Protein AF-A0A9P7GFN6-F1 (afdb_monomer)

Foldseek 3Di:
DPDDPPDDPVVNVVVVVLLVVLLDDDQQFWKAFCDDPRHGWIFGFHDDDPFWTFTCTPPDNDTDTGGSVRIDGDADAQFWKAFSDDPQHRFIFGFHDDDPQWTWTQGVVVNDTDIDGSSRIDGDPPDPDDDDDDDDDPDPDPDPDLPCAVQAQPKDAACDPPDPRHGWIFGFHDDPHSPDTDTDTDPPVDDDDDPPVPDDDD

Solvent-accessible surface area (backbone atoms only — not comparable to full-atom values): 12471 Å² total; per-residue (Å²): 134,85,74,79,78,72,80,77,53,67,66,58,52,51,53,51,50,43,57,56,60,55,64,76,78,55,74,64,41,53,28,28,27,76,48,72,94,60,43,73,42,44,26,32,29,72,42,77,58,99,61,35,27,33,28,35,37,60,101,42,102,48,74,44,82,40,48,52,88,32,51,40,75,60,82,49,70,68,42,46,29,33,24,67,43,75,97,56,47,79,40,57,26,31,27,72,40,76,56,95,57,42,28,36,27,40,24,70,94,72,75,42,74,44,81,44,49,57,78,30,37,40,78,45,77,92,70,83,74,84,87,89,82,92,75,92,75,92,77,87,70,92,59,88,69,58,79,50,57,82,47,50,72,39,77,47,65,40,74,54,88,88,48,99,52,47,73,42,42,27,34,28,72,40,60,81,53,82,86,47,68,45,64,51,64,60,84,72,86,77,85,78,92,72,66,68,92,79,63,84,87,133

Organism: NCBI:txid117069

Mean predicted aligned error: 17.51 Å

Radius of gyration: 24.15 Å; Cα contacts (8 Å, |Δi|>4): 302; chains: 1; bounding box: 74×64×47 Å

Secondary structure (DSSP, 8-state):
--PPPP---HHHHHHHHHHHHTT---TT-EEEE-SSTTTT-EEEEEEE-SSEEEEEESSSS-EEEEEGGGEEE---TT-EEEE-SSTTTT-EEEEEEEETTEEEEEEGGGTEEEEEEGGGEEE-GGG----S----------S---TTGGGTT-EEE---TTSTTTT-EEEEEEESSSS-EEEEE----------GGG----

pLDDT: mean 73.36, std 16.55, range [29.28, 94.62]

Structure (mmCIF, N/CA/C/O backbone):
data_AF-A0A9P7GFN6-F1
#
_entry.id   AF-A0A9P7GFN6-F1
#
loop_
_atom_site.group_PDB
_atom_site.id
_atom_site.type_symbol
_atom_site.label_atom_id
_atom_site.label_alt_id
_atom_site.label_comp_id
_atom_site.label_asym_id
_atom_site.label_entity_id
_atom_site.label_seq_id
_atom_site.pdbx_PDB_ins_code
_atom_site.Cartn_x
_atom_site.Cartn_y
_atom_site.Cartn_z
_atom_site.occupancy
_atom_site.B_iso_or_equiv
_atom_site.auth_seq_id
_atom_site.auth_comp_id
_atom_site.auth_asym_id
_atom_site.auth_atom_id
_atom_site.pdbx_PDB_model_num
ATOM 1 N N . MET A 1 1 ? -28.188 35.508 3.937 1.00 43.94 1 MET A N 1
ATOM 2 C CA . MET A 1 1 ? -28.237 35.211 2.490 1.00 43.94 1 MET A CA 1
ATOM 3 C C . MET A 1 1 ? -27.138 34.211 2.196 1.00 43.94 1 MET A C 1
ATOM 5 O O . MET A 1 1 ? -25.978 34.568 2.329 1.00 43.94 1 MET A O 1
ATOM 9 N N . PHE A 1 2 ? -27.482 32.961 1.894 1.00 43.06 2 PHE A N 1
ATOM 10 C CA . PHE A 1 2 ? -26.509 32.007 1.365 1.00 43.06 2 PHE A CA 1
ATOM 11 C C . PHE A 1 2 ? -26.485 32.209 -0.149 1.00 43.06 2 PHE A C 1
ATOM 13 O O . PHE A 1 2 ? -27.458 31.890 -0.828 1.00 43.06 2 PHE A O 1
ATOM 20 N N . GLU A 1 3 ? -25.430 32.837 -0.664 1.00 50.72 3 GLU A N 1
ATOM 21 C CA . GLU A 1 3 ? -25.215 32.928 -2.107 1.00 50.72 3 GLU A CA 1
ATOM 22 C C . GLU A 1 3 ? -24.986 31.517 -2.656 1.00 50.72 3 GLU A C 1
ATOM 24 O O . GLU A 1 3 ? -24.157 30.769 -2.135 1.00 50.72 3 GLU A O 1
ATOM 29 N N . ASN A 1 4 ? -25.754 31.148 -3.686 1.00 45.59 4 ASN A N 1
ATOM 30 C CA . ASN A 1 4 ? -25.649 29.868 -4.382 1.00 45.59 4 ASN A CA 1
ATOM 31 C C . ASN A 1 4 ? -24.179 29.557 -4.690 1.00 45.59 4 ASN A C 1
ATOM 33 O O . ASN A 1 4 ? -23.522 30.289 -5.434 1.00 45.59 4 ASN A O 1
ATOM 37 N N . SER A 1 5 ? -23.660 28.476 -4.101 1.00 49.53 5 SER A N 1
ATOM 38 C CA . SER A 1 5 ? -22.264 28.083 -4.255 1.00 49.53 5 SER A CA 1
ATOM 39 C C . SER A 1 5 ? -21.950 27.884 -5.736 1.00 49.53 5 SER A C 1
ATOM 41 O O . SER A 1 5 ? -22.546 27.028 -6.395 1.00 49.53 5 SER A O 1
ATOM 43 N N . LYS A 1 6 ? -21.019 28.693 -6.248 1.00 65.19 6 LYS A N 1
ATOM 44 C CA . LYS A 1 6 ? -20.486 28.606 -7.609 1.00 65.19 6 LYS A CA 1
ATOM 45 C C . LYS A 1 6 ? -20.111 27.158 -7.929 1.00 65.19 6 LYS A C 1
ATOM 47 O O . LYS A 1 6 ? -19.508 26.480 -7.100 1.00 65.19 6 LYS A O 1
ATOM 52 N N . VAL A 1 7 ? -20.492 26.726 -9.133 1.00 73.56 7 VAL A N 1
ATOM 53 C CA . VAL A 1 7 ? -20.232 25.413 -9.745 1.00 73.56 7 VAL A CA 1
ATOM 54 C C . VAL A 1 7 ? -18.892 24.852 -9.271 1.00 73.56 7 VAL A C 1
ATOM 56 O O . VAL A 1 7 ? -17.841 25.372 -9.645 1.00 73.56 7 VAL A O 1
ATOM 59 N N . ILE A 1 8 ? -18.928 23.814 -8.428 1.00 70.75 8 ILE A N 1
ATOM 60 C CA . ILE A 1 8 ? -17.713 23.140 -7.963 1.00 70.75 8 ILE A CA 1
ATOM 61 C C . ILE A 1 8 ? -17.010 22.596 -9.213 1.00 70.75 8 ILE A C 1
ATOM 63 O O . ILE A 1 8 ? -17.606 21.783 -9.928 1.00 70.75 8 ILE A O 1
ATOM 67 N N . PRO A 1 9 ? -15.770 23.024 -9.515 1.00 76.88 9 PRO A N 1
ATOM 68 C CA . PRO A 1 9 ? -15.064 22.547 -10.692 1.00 76.88 9 PRO A CA 1
ATOM 69 C C . PRO A 1 9 ? -14.984 21.021 -10.676 1.00 76.88 9 PRO A C 1
ATOM 71 O O . PRO A 1 9 ? -14.664 20.424 -9.645 1.00 76.88 9 PRO A O 1
ATOM 74 N N . ARG A 1 10 ? -15.249 20.381 -11.821 1.00 70.75 10 ARG A N 1
ATOM 75 C CA . ARG A 1 10 ? -15.256 18.912 -11.958 1.00 70.75 10 ARG A CA 1
ATOM 76 C C . ARG A 1 10 ? -13.983 18.270 -11.405 1.00 70.75 10 ARG A C 1
ATOM 78 O O . ARG A 1 10 ? -14.047 17.209 -10.799 1.00 70.75 10 ARG A O 1
ATOM 85 N N . GLU A 1 11 ? -12.844 18.935 -11.563 1.00 70.94 11 GLU A N 1
ATOM 86 C CA . GLU A 1 11 ? -11.565 18.495 -11.008 1.00 70.94 11 GLU A CA 1
ATOM 87 C C . GLU A 1 11 ? -11.589 18.378 -9.476 1.00 70.94 11 GLU A C 1
ATOM 89 O O . GLU A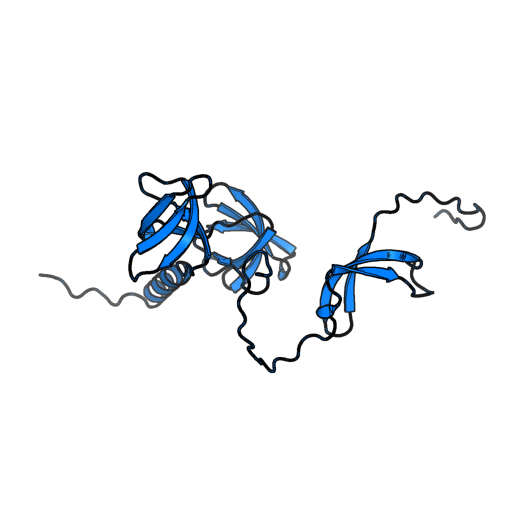 1 11 ? -11.058 17.425 -8.915 1.00 70.94 11 GLU A O 1
ATOM 94 N N . MET A 1 12 ? -12.245 19.309 -8.784 1.00 72.62 12 MET A N 1
ATOM 95 C CA . MET A 1 12 ? -12.350 19.299 -7.326 1.00 72.62 12 MET A CA 1
ATOM 96 C C . MET A 1 12 ? -13.275 18.175 -6.842 1.00 72.62 12 MET A C 1
ATOM 98 O O . MET A 1 12 ? -12.969 17.519 -5.847 1.00 72.62 12 MET A O 1
ATOM 102 N N . ILE A 1 13 ? -14.351 17.898 -7.589 1.00 71.44 13 ILE A N 1
ATOM 103 C CA . ILE A 1 13 ? -15.240 16.750 -7.351 1.00 71.44 13 ILE A CA 1
ATOM 104 C C . ILE A 1 13 ? -14.468 15.440 -7.541 1.00 71.44 13 ILE A C 1
ATOM 106 O O . ILE A 1 13 ? -14.512 14.574 -6.672 1.00 71.44 13 ILE A O 1
ATOM 110 N N . LEU A 1 14 ? -13.716 15.312 -8.638 1.00 68.00 14 LEU A N 1
ATOM 111 C CA . LEU A 1 14 ? -12.912 14.123 -8.930 1.00 68.00 14 LEU A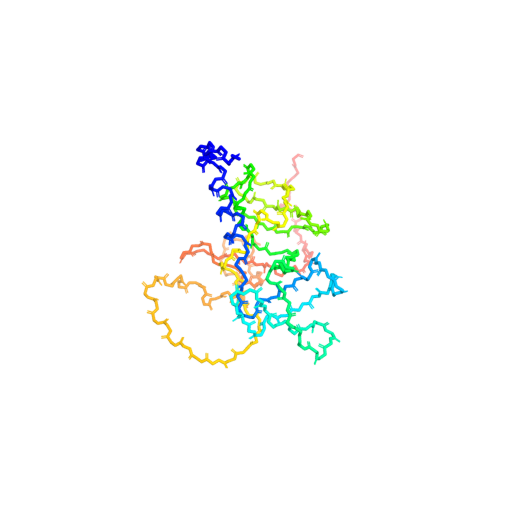 CA 1
ATOM 112 C C . LEU A 1 14 ? -11.829 13.902 -7.872 1.00 68.00 14 LEU A C 1
ATOM 114 O O . LEU A 1 14 ? -11.739 12.804 -7.339 1.00 68.00 14 LEU A O 1
ATOM 118 N N . ARG A 1 15 ? -11.095 14.945 -7.468 1.00 64.56 15 ARG A N 1
ATOM 119 C CA . ARG A 1 15 ? -10.113 14.860 -6.372 1.00 64.56 15 ARG A CA 1
ATOM 120 C C . ARG A 1 15 ? -10.761 14.479 -5.039 1.00 64.56 15 ARG A C 1
ATOM 122 O O . ARG A 1 15 ? -10.160 13.757 -4.246 1.00 64.56 15 ARG A O 1
ATOM 129 N N . GLY A 1 16 ? -11.966 14.978 -4.761 1.00 63.44 16 GLY A N 1
ATOM 130 C CA . GLY A 1 16 ? -12.737 14.607 -3.573 1.00 63.44 16 GLY A CA 1
ATOM 131 C C . GLY A 1 16 ? -13.141 13.132 -3.589 1.00 63.44 16 GLY A C 1
ATOM 132 O O . GLY A 1 16 ? -12.951 12.431 -2.597 1.00 63.44 16 GLY A O 1
ATOM 133 N N . LEU A 1 17 ? -13.620 12.650 -4.738 1.00 61.59 17 LEU A N 1
ATOM 134 C CA . LEU A 1 17 ? -13.975 11.249 -4.961 1.00 61.59 17 LEU A CA 1
ATOM 135 C C . LEU A 1 17 ? -12.753 10.327 -4.910 1.00 61.59 17 LEU A C 1
ATOM 137 O O . LEU A 1 17 ? -12.824 9.286 -4.268 1.00 61.59 17 LEU A O 1
ATOM 141 N N . GLU A 1 18 ? -11.621 10.714 -5.501 1.00 55.75 18 GLU A N 1
ATOM 142 C CA . GLU A 1 18 ? -10.347 9.990 -5.400 1.00 55.75 18 GLU A CA 1
ATOM 143 C C . GLU A 1 18 ? -9.909 9.874 -3.938 1.00 55.75 18 GLU A C 1
ATOM 145 O O . GLU A 1 18 ? -9.619 8.781 -3.457 1.00 55.75 18 GLU A O 1
ATOM 150 N N . ARG A 1 19 ? -9.944 10.978 -3.180 1.00 59.28 19 ARG A N 1
ATOM 151 C CA . ARG A 1 19 ? -9.630 10.976 -1.740 1.00 59.28 19 ARG A CA 1
ATOM 152 C C . ARG A 1 19 ? -10.579 10.105 -0.921 1.00 59.28 19 ARG A C 1
ATOM 154 O O . ARG A 1 19 ? -10.137 9.497 0.052 1.00 59.28 19 ARG A O 1
ATOM 161 N N . ALA A 1 20 ? -11.851 10.030 -1.300 1.00 60.62 20 ALA A N 1
ATOM 162 C CA . ALA A 1 20 ? -12.814 9.130 -0.673 1.00 60.62 20 ALA A CA 1
ATOM 163 C C . ALA A 1 20 ? -12.566 7.660 -1.059 1.00 60.62 20 ALA A C 1
ATOM 165 O O . ALA A 1 20 ? -12.651 6.779 -0.208 1.00 60.62 20 ALA A O 1
ATOM 166 N N . ALA A 1 21 ? -12.197 7.383 -2.312 1.00 49.44 21 ALA A N 1
ATOM 167 C CA . ALA A 1 21 ? -11.904 6.038 -2.803 1.00 49.44 21 ALA A CA 1
ATOM 168 C C . ALA A 1 21 ? -10.617 5.453 -2.194 1.00 49.44 21 ALA A C 1
ATOM 170 O O . ALA A 1 21 ? -10.563 4.257 -1.913 1.00 49.44 21 ALA A O 1
ATOM 171 N N . MET A 1 22 ? -9.617 6.297 -1.911 1.00 54.47 22 MET A N 1
ATOM 172 C CA . MET A 1 22 ? -8.359 5.911 -1.250 1.00 54.47 22 MET A CA 1
ATOM 173 C C . MET A 1 22 ? -8.538 5.471 0.216 1.00 54.47 22 MET A C 1
ATOM 175 O O . MET A 1 22 ? -7.616 4.921 0.811 1.00 54.47 22 MET A O 1
ATOM 179 N N . ARG A 1 23 ? -9.726 5.667 0.806 1.00 60.69 23 ARG A N 1
ATOM 180 C CA . ARG A 1 23 ? -10.071 5.259 2.181 1.00 60.69 23 ARG A CA 1
ATOM 181 C C . ARG A 1 23 ? -10.706 3.871 2.288 1.00 60.69 23 ARG A C 1
ATOM 183 O O . ARG A 1 23 ? -11.207 3.516 3.351 1.00 60.69 23 ARG A O 1
ATOM 190 N N . ARG A 1 24 ? -10.718 3.073 1.217 1.00 67.06 24 ARG A N 1
ATOM 191 C CA . ARG A 1 24 ? -11.304 1.727 1.268 1.00 67.06 24 ARG A CA 1
ATOM 192 C C . ARG A 1 24 ? -10.420 0.778 2.074 1.00 67.06 24 ARG A C 1
ATOM 194 O O . ARG A 1 24 ? -9.455 0.218 1.559 1.00 67.06 24 ARG A O 1
ATOM 201 N N . VAL A 1 25 ? -10.778 0.617 3.340 1.00 78.25 25 VAL A N 1
ATOM 202 C CA . VAL A 1 25 ? -10.311 -0.459 4.210 1.00 78.25 25 VAL A CA 1
ATOM 203 C C . VAL A 1 25 ? -11.330 -1.598 4.199 1.00 78.25 25 VAL A C 1
ATOM 205 O O . VAL A 1 25 ? -12.536 -1.359 4.124 1.00 78.25 25 VAL A O 1
ATOM 208 N N . THR A 1 26 ? -10.847 -2.834 4.237 1.00 83.56 26 THR A N 1
ATOM 209 C CA . THR A 1 26 ? -11.663 -4.053 4.262 1.00 83.56 26 THR A CA 1
ATOM 210 C C . THR A 1 26 ? -11.446 -4.841 5.549 1.00 83.56 26 THR A C 1
ATOM 212 O O . THR A 1 26 ? -10.435 -4.682 6.230 1.00 83.56 26 THR A O 1
ATOM 215 N N . VAL A 1 27 ? -12.415 -5.686 5.919 1.00 86.75 27 VAL A N 1
ATOM 216 C CA . VAL A 1 27 ? -12.261 -6.572 7.082 1.00 86.75 27 VAL A CA 1
ATOM 217 C C . VAL A 1 27 ? -11.051 -7.481 6.863 1.00 86.75 27 VAL A C 1
ATOM 219 O O . VAL A 1 27 ? -10.920 -8.093 5.808 1.00 86.75 27 VAL A O 1
ATOM 222 N N . GLY A 1 28 ? -10.180 -7.566 7.867 1.00 83.81 28 GLY A N 1
ATOM 223 C CA . GLY A 1 28 ? -8.908 -8.284 7.811 1.00 83.81 28 GLY A CA 1
ATOM 224 C C . GLY A 1 28 ? -7.695 -7.395 7.531 1.00 83.81 28 GLY A C 1
ATOM 225 O O . GLY A 1 28 ? -6.587 -7.784 7.905 1.00 83.81 28 GLY A O 1
ATOM 226 N N . ASP A 1 29 ? -7.885 -6.200 6.963 1.00 81.75 29 ASP A N 1
ATOM 227 C CA . ASP A 1 29 ? -6.771 -5.317 6.611 1.00 81.75 29 ASP A CA 1
ATOM 228 C C . ASP A 1 29 ? -5.960 -4.911 7.851 1.00 81.75 29 ASP A C 1
ATOM 230 O O . ASP A 1 29 ? -6.557 -4.491 8.854 1.00 81.75 29 ASP A O 1
ATOM 234 N N . PRO A 1 30 ? -4.615 -4.976 7.791 1.00 83.19 30 PRO A N 1
ATOM 235 C CA . PRO A 1 30 ? -3.779 -4.276 8.747 1.00 83.19 30 PRO A CA 1
ATOM 236 C C . PRO A 1 30 ? -3.859 -2.765 8.514 1.00 83.19 30 PRO A C 1
ATOM 238 O O . PRO A 1 30 ? -3.715 -2.257 7.396 1.00 83.19 30 PRO A O 1
ATOM 241 N N . VAL A 1 31 ? -4.101 -2.042 9.600 1.00 88.81 31 VAL A N 1
ATOM 242 C CA . VAL A 1 31 ? -4.303 -0.600 9.622 1.00 88.81 31 VAL A CA 1
ATOM 243 C C . VAL A 1 31 ? -3.472 0.062 10.712 1.00 88.81 31 VAL A C 1
ATOM 245 O O . VAL A 1 31 ? -3.204 -0.515 11.761 1.00 88.81 31 VAL A O 1
ATOM 248 N N . LYS A 1 32 ? -3.101 1.312 10.458 1.00 88.25 32 LYS A N 1
ATOM 249 C CA . LYS A 1 32 ? -2.493 2.242 11.399 1.00 88.25 32 LYS A CA 1
ATOM 250 C C . LYS A 1 32 ? -3.505 3.306 11.797 1.00 88.25 32 LYS A C 1
ATOM 252 O O . LYS A 1 32 ? -4.169 3.898 10.939 1.00 88.25 32 LYS A O 1
ATOM 257 N N . ILE A 1 33 ? -3.573 3.589 13.091 1.00 90.56 33 ILE A N 1
ATOM 258 C CA . ILE A 1 33 ? -4.393 4.667 13.641 1.00 90.56 33 ILE A CA 1
ATOM 259 C C . ILE A 1 33 ? -3.623 5.984 13.492 1.00 90.56 33 ILE A C 1
ATOM 261 O O . ILE A 1 33 ? -2.493 6.123 13.963 1.00 90.56 33 ILE A O 1
ATOM 265 N N . ILE A 1 34 ? -4.208 6.964 12.805 1.00 85.69 34 ILE A N 1
ATOM 266 C CA . ILE A 1 34 ? -3.536 8.228 12.452 1.00 85.69 34 ILE A CA 1
ATOM 267 C C . ILE A 1 34 ? -3.957 9.421 13.321 1.00 85.69 34 ILE A C 1
ATOM 269 O O . ILE A 1 34 ? -3.305 10.465 13.263 1.00 85.69 34 ILE A O 1
ATOM 273 N N . SER A 1 35 ? -4.998 9.278 14.141 1.00 84.75 35 SER A N 1
ATOM 274 C CA . SER A 1 35 ? -5.530 10.333 15.015 1.00 84.75 35 SER A CA 1
ATOM 275 C C . SER A 1 35 ? -6.237 9.753 16.243 1.00 84.75 35 SER A C 1
ATOM 277 O O . SER A 1 35 ? -6.637 8.593 16.227 1.00 84.75 35 SER A O 1
ATOM 279 N N . GLY A 1 36 ? -6.424 10.574 17.281 1.00 88.69 36 GLY A N 1
ATOM 280 C CA . GLY A 1 36 ? -7.025 10.162 18.556 1.00 88.69 36 GLY A CA 1
ATOM 281 C C . GLY A 1 36 ? -5.998 9.646 19.568 1.00 88.69 36 GLY A C 1
ATOM 282 O O . GLY A 1 36 ? -4.793 9.777 19.358 1.00 88.69 36 GLY A O 1
ATOM 283 N N . GLU A 1 37 ? -6.487 9.073 20.666 1.00 89.06 37 GLU A N 1
ATOM 284 C CA . GLU A 1 37 ? -5.666 8.603 21.796 1.00 89.06 37 GLU A CA 1
ATOM 285 C C . GLU A 1 37 ? -4.753 7.433 21.414 1.00 89.06 37 GLU A C 1
ATOM 287 O O . GLU A 1 37 ? -3.598 7.384 21.820 1.00 89.06 37 GLU A O 1
ATOM 292 N N . LEU A 1 38 ? -5.233 6.545 20.542 1.00 88.81 38 LEU A N 1
ATOM 293 C CA . LEU A 1 38 ? -4.477 5.393 20.044 1.00 88.81 38 LEU A CA 1
ATOM 294 C C . LEU A 1 38 ? -3.643 5.720 18.793 1.00 88.81 38 LEU A C 1
ATOM 296 O O . LEU A 1 38 ? -3.267 4.826 18.034 1.00 88.81 38 LEU A O 1
ATOM 300 N N . ARG A 1 39 ? -3.367 7.003 18.519 1.00 89.44 39 ARG A N 1
ATOM 301 C CA . ARG A 1 39 ? -2.577 7.412 17.349 1.00 89.44 39 ARG A CA 1
ATOM 302 C C . ARG A 1 39 ? -1.205 6.738 17.363 1.00 89.44 39 ARG A C 1
ATOM 304 O O . ARG A 1 39 ? -0.441 6.860 18.311 1.00 89.44 39 ARG A O 1
ATOM 311 N N . GLY A 1 40 ? -0.861 6.118 16.240 1.00 82.88 40 GLY A N 1
ATOM 312 C CA . GLY A 1 40 ? 0.388 5.390 16.047 1.00 82.88 40 GLY A CA 1
ATOM 313 C C . GLY A 1 40 ? 0.256 3.888 16.271 1.00 82.88 40 GLY A C 1
ATOM 314 O O . GLY A 1 40 ? 1.086 3.158 15.733 1.00 82.88 40 GLY A O 1
ATOM 315 N N . ALA A 1 41 ? -0.791 3.430 16.964 1.00 86.88 41 ALA A N 1
ATOM 316 C CA . ALA A 1 41 ? -1.051 2.009 17.133 1.00 86.88 41 ALA A CA 1
ATOM 317 C C . ALA A 1 41 ? -1.394 1.344 15.792 1.00 86.88 41 ALA A C 1
ATOM 319 O O . ALA A 1 41 ? -1.991 1.951 14.892 1.00 86.88 41 ALA A O 1
ATOM 320 N N . LEU A 1 42 ? -0.998 0.080 15.677 1.00 86.81 42 LEU A N 1
ATOM 321 C CA . LEU A 1 42 ? -1.329 -0.797 14.562 1.00 86.81 42 LEU A CA 1
ATOM 322 C C . LEU A 1 42 ? -2.440 -1.754 14.988 1.00 86.81 42 LEU A C 1
ATOM 324 O O . LEU A 1 42 ? -2.621 -2.021 16.173 1.00 86.81 42 LEU A O 1
ATOM 328 N N . GLY A 1 43 ? -3.185 -2.286 14.030 1.00 89.56 43 GLY A N 1
ATOM 329 C CA . GLY A 1 43 ? -4.198 -3.291 14.312 1.00 89.56 43 GLY A CA 1
ATOM 330 C C . GLY A 1 43 ? -4.802 -3.897 13.058 1.00 89.56 43 GLY A C 1
ATOM 331 O O . GLY A 1 43 ? -4.480 -3.504 11.941 1.00 89.56 43 GLY A O 1
ATOM 332 N N . ASN A 1 44 ? -5.708 -4.852 13.243 1.00 90.00 44 ASN A N 1
ATOM 333 C CA . ASN A 1 44 ? -6.433 -5.508 12.159 1.00 90.00 44 ASN A CA 1
ATOM 334 C C . ASN A 1 44 ? -7.931 -5.270 12.297 1.00 90.00 44 ASN A C 1
ATOM 336 O O . ASN A 1 44 ? -8.509 -5.451 13.372 1.00 90.00 44 ASN A O 1
ATOM 340 N N . ILE A 1 45 ? -8.582 -4.943 11.185 1.00 90.50 45 ILE A N 1
ATOM 341 C CA . ILE A 1 45 ? -10.031 -4.741 11.160 1.00 90.50 45 ILE A CA 1
ATOM 342 C C . ILE A 1 45 ? -10.749 -6.078 11.373 1.00 90.50 45 ILE A C 1
ATOM 344 O O . ILE A 1 45 ? -10.551 -7.028 10.617 1.00 90.50 45 ILE A O 1
ATOM 348 N N . LYS A 1 46 ? -11.617 -6.148 12.384 1.00 92.69 46 LYS A N 1
ATOM 349 C CA . LYS A 1 46 ? -12.471 -7.307 12.688 1.00 92.69 46 LYS A CA 1
ATOM 350 C C . LYS A 1 46 ? -13.872 -7.172 12.117 1.00 92.69 46 LYS A C 1
ATOM 352 O O . LYS A 1 46 ? -14.427 -8.156 11.638 1.00 92.69 46 LYS A O 1
ATOM 357 N N . SER A 1 47 ? -14.426 -5.969 12.136 1.00 90.06 47 SER A N 1
ATOM 358 C CA . SER A 1 47 ? -15.699 -5.663 11.492 1.00 90.06 47 SER A CA 1
ATOM 359 C C . SER A 1 47 ? -15.761 -4.192 11.099 1.00 90.06 47 SER A C 1
ATOM 361 O O . SER A 1 47 ? -15.013 -3.363 11.621 1.00 90.06 47 SER A O 1
ATOM 363 N N . LEU A 1 48 ? -16.634 -3.888 10.141 1.00 90.62 48 LEU A N 1
ATOM 364 C CA . LEU A 1 48 ? -16.827 -2.559 9.574 1.00 90.62 48 LEU A CA 1
ATOM 365 C C . LEU A 1 48 ? -18.298 -2.170 9.658 1.00 90.62 48 LEU A C 1
ATOM 367 O O . LEU A 1 48 ? -19.170 -2.973 9.328 1.00 90.62 48 LEU A O 1
ATOM 371 N N . SER A 1 49 ? -18.527 -0.925 10.051 1.00 87.75 49 SER A N 1
ATOM 372 C CA . SER A 1 49 ? -19.800 -0.214 9.968 1.00 87.75 49 SER A CA 1
ATOM 373 C C . SER A 1 49 ? -19.638 0.985 9.023 1.00 87.75 49 SER A C 1
ATOM 375 O O . SER A 1 49 ? -18.540 1.265 8.545 1.00 87.75 49 SER A O 1
ATOM 377 N N . ASP A 1 50 ? -20.709 1.743 8.780 1.00 80.88 50 ASP A N 1
ATOM 378 C CA . ASP A 1 50 ? -20.678 2.871 7.832 1.00 80.88 50 ASP A CA 1
ATOM 379 C C . ASP A 1 50 ? -19.686 3.990 8.202 1.00 80.88 50 ASP A C 1
ATOM 381 O O . ASP A 1 50 ? -19.209 4.710 7.325 1.00 80.88 50 ASP A O 1
ATOM 385 N N . ARG A 1 51 ? -19.391 4.179 9.497 1.00 83.00 51 ARG A N 1
ATOM 386 C CA . ARG A 1 51 ? -18.540 5.281 9.996 1.00 83.00 51 ARG A CA 1
ATOM 387 C C . ARG A 1 51 ? -17.384 4.843 10.888 1.00 83.00 51 ARG A C 1
ATOM 389 O O . ARG A 1 51 ? -16.445 5.613 11.082 1.00 83.00 51 ARG A O 1
ATOM 396 N N . GLU A 1 52 ? -17.427 3.621 11.396 1.00 90.62 52 GLU A N 1
ATOM 397 C CA . GLU A 1 52 ? -16.473 3.099 12.372 1.00 90.62 52 GLU A CA 1
ATOM 398 C C . GLU A 1 52 ? -16.035 1.686 11.986 1.00 90.62 52 GLU A C 1
ATOM 400 O O . GLU A 1 52 ? -16.764 0.953 11.314 1.00 90.62 52 GLU A O 1
ATOM 405 N N . ALA A 1 53 ? -14.844 1.299 12.426 1.00 92.62 53 ALA A N 1
ATOM 406 C CA . ALA A 1 53 ? -14.331 -0.055 12.319 1.00 92.62 53 ALA A CA 1
ATOM 407 C C . ALA A 1 53 ? -13.962 -0.576 13.704 1.00 92.62 53 ALA A C 1
ATOM 409 O O . ALA A 1 53 ? -13.317 0.122 14.483 1.00 92.62 53 ALA A O 1
ATOM 410 N N . ASN A 1 54 ? -14.290 -1.835 13.975 1.00 94.56 54 ASN A N 1
ATOM 411 C CA . ASN A 1 54 ? -13.756 -2.529 15.138 1.00 94.56 54 ASN A CA 1
ATOM 412 C C . ASN A 1 54 ? -12.360 -3.036 14.791 1.00 94.56 54 ASN A C 1
ATOM 414 O O . ASN A 1 54 ? -12.208 -3.923 13.945 1.00 94.56 54 ASN A O 1
ATOM 418 N N . VAL A 1 55 ? -11.343 -2.468 15.429 1.00 94.31 55 VAL A N 1
ATOM 419 C CA . VAL A 1 55 ? -9.935 -2.775 15.182 1.00 94.31 55 VAL A CA 1
ATOM 420 C C . VAL A 1 55 ? -9.385 -3.537 16.377 1.00 94.31 55 VAL A C 1
ATOM 422 O O . VAL A 1 55 ? -9.427 -3.043 17.501 1.00 94.31 55 VAL A O 1
ATOM 425 N N . LYS A 1 56 ? -8.866 -4.744 16.137 1.00 93.94 56 LYS A N 1
ATOM 426 C CA . LYS A 1 56 ? -8.060 -5.462 17.128 1.00 93.94 56 LYS A CA 1
ATOM 427 C C . LYS A 1 56 ? -6.663 -4.859 17.117 1.00 93.94 56 LYS A C 1
ATOM 429 O O . LYS A 1 56 ? -5.992 -4.954 16.088 1.00 93.94 56 LYS A O 1
ATOM 434 N N . ILE A 1 57 ? -6.264 -4.234 18.216 1.00 93.75 57 ILE A N 1
ATOM 435 C CA . ILE A 1 57 ? -4.957 -3.589 18.342 1.00 93.75 57 ILE A CA 1
ATOM 436 C C . ILE A 1 57 ? -3.861 -4.662 18.335 1.00 93.75 57 ILE A C 1
ATOM 438 O O . ILE A 1 57 ? -4.058 -5.781 18.803 1.00 93.75 57 ILE A O 1
ATOM 442 N N . GLN A 1 58 ? -2.732 -4.369 17.700 1.00 84.88 58 GLN A N 1
ATOM 443 C CA . GLN A 1 58 ? -1.573 -5.250 17.702 1.00 84.88 58 GLN A CA 1
ATOM 444 C C . GLN A 1 58 ? -0.889 -5.161 19.073 1.00 84.88 58 GLN A C 1
ATOM 446 O O . GLN A 1 58 ? -0.821 -4.084 19.651 1.00 84.88 58 GLN A O 1
ATOM 451 N N . ASP A 1 59 ? -0.419 -6.293 19.598 1.00 81.00 59 ASP A N 1
ATOM 452 C CA . ASP A 1 59 ? 0.227 -6.420 20.919 1.00 81.00 59 ASP A CA 1
ATOM 453 C C . ASP A 1 59 ? -0.687 -6.201 22.145 1.00 81.00 59 ASP A C 1
ATOM 455 O O . ASP A 1 59 ? -0.272 -6.455 23.275 1.00 81.00 59 ASP A O 1
ATOM 459 N N . GLU A 1 60 ? -1.962 -5.870 21.930 1.00 79.88 60 GLU A N 1
ATOM 460 C CA . GLU A 1 60 ? -3.009 -5.851 22.955 1.00 79.88 60 GLU A CA 1
ATOM 461 C C . GLU A 1 60 ? -4.165 -6.771 22.539 1.00 79.88 60 GLU A C 1
ATOM 463 O O . GLU A 1 60 ? -4.628 -6.735 21.401 1.00 79.88 60 GLU A O 1
ATOM 468 N N . ASP A 1 61 ? -4.707 -7.595 23.442 1.00 82.06 61 ASP A N 1
ATOM 469 C CA . ASP A 1 61 ? -5.882 -8.430 23.121 1.00 82.06 61 ASP A CA 1
ATOM 470 C C . ASP A 1 61 ? -7.201 -7.642 23.235 1.00 82.06 61 ASP A C 1
ATOM 472 O O . ASP A 1 61 ? -8.220 -8.134 23.718 1.00 82.06 61 ASP A O 1
ATOM 476 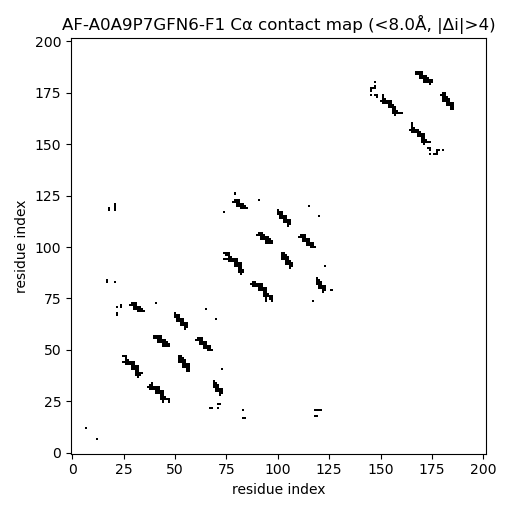N N . VAL A 1 62 ? -7.170 -6.379 22.805 1.00 91.19 62 VAL A N 1
ATOM 477 C CA . VAL A 1 62 ? -8.268 -5.419 22.914 1.00 91.19 62 VAL A CA 1
ATOM 478 C C . VAL A 1 62 ? -8.785 -5.082 21.518 1.00 91.19 62 VAL A C 1
ATOM 480 O O . VAL A 1 62 ? -8.027 -4.880 20.568 1.00 91.19 62 VAL A O 1
ATOM 483 N N . THR A 1 63 ? -10.110 -5.038 21.383 1.00 93.69 63 THR A N 1
ATOM 484 C CA . THR A 1 63 ? -10.785 -4.558 20.173 1.00 93.69 63 THR A CA 1
ATOM 485 C C . THR A 1 63 ? -11.475 -3.242 20.486 1.00 93.69 63 THR A C 1
ATOM 487 O O . THR A 1 63 ? -12.254 -3.170 21.433 1.00 93.69 63 THR A O 1
ATOM 490 N N . VAL A 1 64 ? -11.193 -2.213 19.691 1.00 94.50 64 VAL A N 1
ATOM 491 C CA . VAL A 1 64 ? -11.694 -0.851 19.907 1.00 94.50 64 VAL A CA 1
ATOM 492 C C . VAL A 1 64 ? -12.447 -0.382 18.665 1.00 94.50 64 VAL A C 1
ATOM 494 O O . VAL A 1 64 ? -12.029 -0.676 17.543 1.00 94.50 64 VAL A O 1
ATOM 497 N N . SER A 1 65 ? -13.551 0.346 18.855 1.00 94.62 65 SER A N 1
ATOM 498 C CA . SER A 1 65 ? -14.246 1.018 17.752 1.00 94.62 65 SER A CA 1
ATOM 499 C C . SER A 1 65 ? -13.510 2.306 17.395 1.00 94.62 65 SER A C 1
ATOM 501 O O . SER A 1 65 ? -13.379 3.203 18.227 1.00 94.62 65 SER A O 1
ATOM 503 N N . ILE A 1 66 ? -13.000 2.386 16.169 1.00 93.50 66 ILE A N 1
ATOM 504 C CA . ILE A 1 66 ? -12.223 3.519 15.667 1.00 93.50 66 ILE A CA 1
ATOM 505 C C . ILE A 1 66 ? -12.947 4.123 14.459 1.00 93.50 66 ILE A C 1
ATOM 507 O O . ILE A 1 66 ? -13.306 3.382 13.538 1.00 93.50 66 ILE A O 1
ATOM 511 N N . PRO A 1 67 ? -13.133 5.454 14.394 1.00 91.06 67 PRO A N 1
ATOM 512 C CA . PRO A 1 67 ? -13.681 6.109 13.213 1.00 91.06 67 PRO A CA 1
ATOM 513 C C . PRO A 1 67 ? -12.868 5.779 11.961 1.00 91.06 67 PRO A C 1
ATOM 515 O O . PRO A 1 67 ? -11.638 5.848 11.974 1.00 91.06 67 PRO A O 1
ATOM 518 N N . LEU A 1 68 ? -13.540 5.490 10.844 1.00 87.19 68 LEU A N 1
ATOM 519 C CA . LEU A 1 68 ? -12.870 5.164 9.576 1.00 87.19 68 LEU A CA 1
ATOM 520 C C . LEU A 1 68 ? -11.919 6.274 9.114 1.00 87.19 68 LEU A C 1
ATOM 522 O O . LEU A 1 68 ? -10.907 6.015 8.469 1.00 87.19 68 LEU A O 1
ATOM 526 N N . GLU A 1 69 ? -12.227 7.522 9.461 1.00 84.25 69 GLU A N 1
ATOM 527 C CA . GLU A 1 69 ? -11.385 8.676 9.152 1.00 84.25 69 GLU A CA 1
ATOM 528 C C . GLU A 1 69 ? -10.057 8.708 9.917 1.00 84.25 69 GLU A C 1
ATOM 530 O O . GLU A 1 69 ? -9.102 9.316 9.427 1.00 84.25 69 GLU A O 1
ATOM 535 N N . ALA A 1 70 ? -9.992 8.028 11.063 1.00 87.19 70 ALA A N 1
ATOM 536 C CA . ALA A 1 70 ? -8.806 7.885 11.896 1.00 87.19 70 ALA A CA 1
ATOM 537 C C . ALA A 1 70 ? -7.949 6.669 11.508 1.00 87.19 70 ALA A C 1
ATOM 539 O O . ALA A 1 70 ? -6.914 6.432 12.132 1.00 87.19 70 ALA A O 1
ATOM 540 N N . LEU A 1 71 ? -8.341 5.915 10.474 1.00 86.88 71 LEU A N 1
ATOM 541 C CA . LEU A 1 71 ? -7.638 4.725 10.004 1.00 86.88 71 LEU A CA 1
ATOM 542 C C . LEU A 1 71 ? -6.945 4.953 8.661 1.00 86.88 71 LEU A C 1
ATOM 544 O O . LEU A 1 71 ? -7.415 5.677 7.780 1.00 86.88 71 LEU A O 1
ATOM 548 N N . ARG A 1 72 ? -5.824 4.259 8.482 1.00 82.19 72 ARG A N 1
ATOM 549 C CA . ARG A 1 72 ? -5.197 4.014 7.180 1.00 82.19 72 ARG A CA 1
ATOM 550 C C . ARG A 1 72 ? -4.664 2.608 7.097 1.00 82.19 72 ARG A C 1
ATOM 552 O O . ARG A 1 72 ? -4.304 2.053 8.120 1.00 82.19 72 ARG A O 1
ATOM 559 N N . LYS A 1 73 ? -4.519 2.076 5.885 1.00 81.00 73 LYS A N 1
ATOM 560 C CA . LYS A 1 73 ? -3.756 0.841 5.679 1.00 81.00 73 LYS A CA 1
ATOM 561 C C . LYS A 1 73 ? -2.305 1.020 6.137 1.00 81.00 73 LYS A C 1
ATOM 563 O O . LYS A 1 73 ? -1.707 2.074 5.906 1.00 81.00 73 LYS A O 1
ATOM 568 N N . ASP A 1 74 ? -1.773 0.000 6.800 1.00 82.56 74 ASP A N 1
ATOM 569 C CA . ASP A 1 74 ? -0.379 -0.053 7.243 1.00 82.56 74 ASP A CA 1
ATOM 570 C C . ASP A 1 74 ? 0.522 -0.448 6.066 1.00 82.56 74 ASP A C 1
ATOM 572 O O . ASP A 1 74 ? 0.588 -1.618 5.703 1.00 82.56 74 ASP A O 1
ATOM 576 N N . MET A 1 75 ? 1.164 0.529 5.419 1.00 81.31 75 MET A N 1
ATOM 577 C CA . MET A 1 75 ? 2.030 0.267 4.264 1.00 81.31 75 MET A CA 1
ATOM 578 C C . MET A 1 75 ? 3.444 -0.071 4.711 1.00 81.31 75 MET A C 1
ATOM 580 O O . MET A 1 75 ? 4.065 0.699 5.448 1.00 81.31 75 MET A O 1
ATOM 584 N N . ARG A 1 76 ? 3.968 -1.190 4.216 1.00 80.75 76 ARG A N 1
ATOM 585 C CA . ARG A 1 76 ? 5.284 -1.715 4.578 1.00 80.75 76 ARG A CA 1
ATOM 586 C C . ARG A 1 76 ? 6.228 -1.703 3.391 1.00 80.75 76 ARG A C 1
ATOM 588 O O . ARG A 1 76 ? 5.826 -1.692 2.231 1.00 80.75 76 ARG A O 1
ATOM 595 N N . ILE A 1 77 ? 7.521 -1.713 3.701 1.00 82.00 77 ILE A N 1
ATOM 596 C CA . ILE A 1 77 ? 8.562 -1.910 2.694 1.00 82.00 77 ILE A CA 1
ATOM 597 C C . ILE A 1 77 ? 8.310 -3.252 1.997 1.00 82.00 77 ILE A C 1
ATOM 599 O O . ILE A 1 77 ? 8.106 -4.268 2.657 1.00 82.00 77 ILE A O 1
ATOM 603 N N . GLY A 1 78 ? 8.337 -3.242 0.668 1.00 78.00 78 GLY A N 1
ATOM 604 C CA . GLY A 1 78 ? 8.044 -4.390 -0.184 1.00 78.00 78 GLY A CA 1
ATOM 605 C C . GLY A 1 78 ? 6.618 -4.423 -0.734 1.00 78.00 78 GLY A C 1
ATOM 606 O O . GLY A 1 78 ? 6.396 -5.116 -1.727 1.00 78.00 78 GLY A O 1
ATOM 607 N N . ASP A 1 79 ? 5.682 -3.652 -0.169 1.00 81.00 79 ASP A N 1
ATOM 608 C CA . ASP A 1 79 ? 4.302 -3.614 -0.660 1.00 81.00 79 ASP A CA 1
ATOM 609 C C . ASP A 1 79 ? 4.246 -3.070 -2.090 1.00 81.00 79 ASP A C 1
ATOM 611 O O . ASP A 1 79 ? 4.856 -2.045 -2.410 1.00 81.00 79 ASP A O 1
ATOM 615 N N . GLU A 1 80 ? 3.475 -3.734 -2.950 1.00 85.44 80 GLU A N 1
ATOM 616 C CA . GLU A 1 80 ? 3.135 -3.206 -4.267 1.00 85.44 80 GLU A CA 1
ATOM 617 C C . GLU A 1 80 ? 1.934 -2.263 -4.152 1.00 85.44 80 GLU A C 1
ATOM 619 O O . GLU A 1 80 ? 0.891 -2.592 -3.577 1.00 85.44 80 GLU A O 1
ATOM 624 N N . VAL A 1 81 ? 2.079 -1.068 -4.712 1.00 87.31 81 VAL A N 1
ATOM 625 C CA . VAL A 1 81 ? 1.134 0.028 -4.537 1.00 87.31 81 VAL A CA 1
ATOM 626 C C . VAL A 1 81 ? 0.780 0.650 -5.872 1.00 87.31 81 VAL A C 1
ATOM 628 O O . VAL A 1 81 ? 1.637 0.829 -6.737 1.00 87.31 81 VAL A O 1
ATOM 631 N N . LEU A 1 82 ? -0.490 1.003 -6.032 1.00 86.56 82 LEU A N 1
ATOM 632 C CA . LEU A 1 82 ? -0.975 1.815 -7.139 1.00 86.56 82 LEU A CA 1
ATOM 633 C C . LEU A 1 82 ? -1.080 3.263 -6.671 1.00 86.56 82 LEU A C 1
ATOM 635 O O . LEU A 1 82 ? -1.755 3.549 -5.683 1.00 86.56 82 LEU A O 1
ATOM 639 N N . VAL A 1 83 ? -0.451 4.179 -7.402 1.00 85.94 83 VAL A N 1
ATOM 640 C CA . VAL A 1 83 ? -0.595 5.615 -7.169 1.00 85.94 83 VAL A CA 1
ATOM 641 C C . VAL A 1 83 ? -1.930 6.082 -7.737 1.00 85.94 83 VAL A C 1
ATOM 643 O O . VAL A 1 83 ? -2.197 5.972 -8.930 1.00 85.94 83 VAL A O 1
ATOM 646 N N . THR A 1 84 ? -2.770 6.634 -6.879 1.00 81.50 84 THR A N 1
ATOM 647 C CA . THR A 1 84 ? -4.130 7.098 -7.179 1.00 81.50 84 THR A CA 1
ATOM 648 C C . THR A 1 84 ? -4.270 8.616 -7.077 1.00 81.50 84 THR A C 1
ATOM 650 O O . THR A 1 84 ? -5.365 9.137 -7.246 1.00 81.50 84 THR A O 1
ATOM 653 N N . GLY A 1 85 ? -3.178 9.347 -6.827 1.00 75.44 85 GLY A N 1
ATOM 654 C CA . GLY A 1 85 ? -3.177 10.809 -6.822 1.00 75.44 85 GLY A CA 1
ATOM 655 C C . GLY A 1 85 ? -1.796 11.422 -7.061 1.00 75.44 85 GLY A C 1
ATOM 656 O O . GLY A 1 85 ? -0.768 10.787 -6.847 1.00 75.44 85 GLY A O 1
ATOM 657 N N . GLY A 1 86 ? -1.768 12.691 -7.472 1.00 80.75 86 GLY A N 1
ATOM 658 C CA . GLY A 1 86 ? -0.527 13.419 -7.762 1.00 80.75 86 GLY A CA 1
ATOM 659 C C . GLY A 1 86 ? 0.017 13.169 -9.174 1.00 80.75 86 GLY A C 1
ATOM 660 O O . GLY A 1 86 ? -0.690 12.678 -10.048 1.00 80.75 86 GLY A O 1
ATOM 661 N N . ALA A 1 87 ? 1.282 13.532 -9.408 1.00 80.12 87 ALA A N 1
ATOM 662 C CA . ALA A 1 87 ? 1.897 13.517 -10.744 1.00 80.12 87 ALA A CA 1
ATOM 663 C C . ALA A 1 87 ? 2.159 12.108 -11.309 1.00 80.12 87 ALA A C 1
ATOM 665 O O . ALA A 1 87 ? 2.375 11.955 -12.506 1.00 80.12 87 ALA A O 1
ATOM 666 N N . LEU A 1 88 ? 2.156 11.087 -10.450 1.00 80.56 88 LEU A N 1
ATOM 667 C CA . LEU A 1 88 ? 2.459 9.697 -10.805 1.00 80.56 88 LEU A CA 1
ATOM 668 C C . LEU A 1 88 ? 1.203 8.818 -10.840 1.00 80.56 88 LEU A C 1
ATOM 670 O O . LEU A 1 88 ? 1.312 7.596 -10.784 1.00 80.56 88 LEU A O 1
ATOM 674 N N . ILE A 1 89 ? 0.015 9.428 -10.894 1.00 83.56 89 ILE A N 1
ATOM 675 C CA . ILE A 1 89 ? -1.267 8.720 -10.896 1.00 83.56 89 ILE A CA 1
ATOM 676 C C . ILE A 1 89 ? -1.330 7.644 -11.994 1.00 83.56 89 ILE A C 1
ATOM 678 O O . ILE A 1 89 ? -0.887 7.845 -13.123 1.00 83.56 89 ILE A O 1
ATOM 682 N N . GLY A 1 90 ? -1.877 6.481 -11.644 1.00 79.69 90 GLY A N 1
ATOM 683 C CA . GLY A 1 90 ? -2.001 5.316 -12.518 1.00 79.69 90 GLY A CA 1
ATOM 684 C C . GLY A 1 90 ? -0.743 4.448 -12.610 1.00 79.69 90 GLY A C 1
ATOM 685 O O . GLY A 1 90 ? -0.778 3.406 -13.266 1.00 79.69 90 GLY A O 1
ATOM 686 N N . LEU A 1 91 ? 0.365 4.837 -11.972 1.00 83.25 91 LEU A N 1
ATOM 687 C CA . LEU A 1 91 ? 1.584 4.032 -11.939 1.00 83.25 91 LEU A CA 1
ATOM 688 C C . LEU A 1 91 ? 1.598 3.088 -10.738 1.00 83.25 91 LEU A C 1
ATOM 690 O O . LEU A 1 91 ? 1.221 3.461 -9.628 1.00 83.25 91 LEU A O 1
ATOM 694 N N . THR A 1 92 ? 2.093 1.875 -10.969 1.00 86.56 92 THR A N 1
ATOM 695 C CA . THR A 1 92 ? 2.351 0.884 -9.921 1.00 86.56 92 THR A CA 1
ATOM 696 C C . THR A 1 92 ? 3.830 0.894 -9.548 1.00 86.56 92 THR A C 1
ATOM 698 O O . THR A 1 92 ? 4.697 1.020 -10.422 1.00 86.56 92 THR A O 1
ATOM 701 N N . GLY A 1 93 ? 4.127 0.737 -8.263 1.00 86.75 93 GLY A N 1
ATOM 702 C CA . GLY A 1 93 ? 5.490 0.613 -7.763 1.00 86.75 93 GLY A CA 1
ATOM 703 C C . GLY A 1 93 ? 5.574 -0.182 -6.467 1.00 86.75 93 GLY A C 1
ATOM 704 O O . GLY A 1 93 ? 4.556 -0.533 -5.885 1.00 86.75 93 GLY A O 1
ATOM 705 N N . TRP A 1 94 ? 6.796 -0.451 -6.016 1.00 88.62 94 TRP A N 1
ATOM 706 C CA . TRP A 1 94 ? 7.066 -1.135 -4.748 1.00 88.62 94 TRP A CA 1
ATOM 707 C C . TRP A 1 94 ? 7.570 -0.141 -3.716 1.00 88.62 94 TRP A C 1
ATOM 709 O O . TRP A 1 94 ? 8.457 0.654 -4.028 1.00 88.62 94 TRP A O 1
ATOM 719 N N . VAL A 1 95 ? 7.048 -0.195 -2.495 1.00 88.06 95 VAL A N 1
ATOM 720 C CA . VAL A 1 95 ? 7.538 0.630 -1.386 1.00 88.06 95 VAL A CA 1
ATOM 721 C C . VAL A 1 95 ? 8.962 0.199 -1.037 1.00 88.06 95 VAL A C 1
ATOM 723 O O . VAL A 1 95 ? 9.201 -0.955 -0.696 1.00 88.06 95 VAL A O 1
ATOM 726 N N . VAL A 1 96 ? 9.920 1.121 -1.114 1.00 87.44 96 VAL A N 1
ATOM 727 C CA . VAL A 1 96 ? 11.328 0.875 -0.756 1.00 87.44 96 VAL A CA 1
ATOM 728 C C . VAL A 1 96 ? 11.694 1.464 0.604 1.00 87.44 96 VAL A C 1
ATOM 730 O O . VAL A 1 96 ? 12.586 0.948 1.270 1.00 87.44 96 VAL A O 1
ATOM 733 N N . SER A 1 97 ? 10.997 2.513 1.043 1.00 81.81 97 SER A N 1
ATOM 734 C CA . SER A 1 97 ? 11.116 3.050 2.397 1.00 81.81 97 SER A CA 1
ATOM 735 C C . SER A 1 97 ? 9.833 3.752 2.834 1.00 81.81 97 SER A C 1
ATOM 737 O O . SER A 1 97 ? 9.047 4.226 2.007 1.00 81.81 97 SER A O 1
ATOM 739 N N . VAL A 1 98 ? 9.638 3.805 4.151 1.00 84.19 98 VAL A N 1
ATOM 740 C CA . VAL A 1 98 ? 8.505 4.458 4.808 1.00 84.19 98 VAL A CA 1
ATOM 741 C C . VAL A 1 98 ? 9.064 5.427 5.840 1.00 84.19 98 VAL A C 1
ATOM 743 O O . VAL A 1 98 ? 9.772 5.003 6.750 1.00 84.19 98 VAL A O 1
ATOM 746 N N . ASP A 1 99 ? 8.739 6.710 5.703 1.00 81.62 99 ASP A N 1
ATOM 747 C CA . ASP A 1 99 ? 9.064 7.747 6.682 1.00 81.62 99 ASP A CA 1
ATOM 748 C C . ASP A 1 99 ? 7.799 8.542 7.030 1.00 81.62 99 ASP A C 1
ATOM 750 O O . ASP A 1 99 ? 7.328 9.405 6.283 1.00 81.62 99 ASP A O 1
ATOM 754 N N . GLY A 1 100 ? 7.184 8.185 8.158 1.00 80.12 100 GLY A N 1
ATOM 755 C CA . GLY A 1 100 ? 5.921 8.768 8.601 1.00 80.12 100 GLY A CA 1
ATOM 756 C C . GLY A 1 100 ? 4.789 8.558 7.589 1.00 80.12 100 GLY A C 1
ATOM 757 O O . GLY A 1 100 ? 4.223 7.471 7.497 1.00 80.12 100 GLY A O 1
ATOM 758 N N . GLU A 1 101 ? 4.413 9.623 6.874 1.00 79.50 101 GLU A N 1
ATOM 759 C CA . GLU A 1 101 ? 3.403 9.573 5.806 1.00 79.50 101 GLU A CA 1
ATOM 760 C C . GLU A 1 101 ? 4.000 9.583 4.393 1.00 79.50 101 GLU A C 1
ATOM 762 O O . GLU A 1 101 ? 3.239 9.405 3.437 1.00 79.50 101 GLU A O 1
ATOM 767 N N . ALA A 1 102 ? 5.308 9.811 4.258 1.00 84.56 102 ALA A N 1
ATOM 768 C CA . ALA A 1 102 ? 6.023 9.800 2.993 1.00 84.56 102 ALA A CA 1
ATOM 769 C C . ALA A 1 102 ? 6.530 8.386 2.689 1.00 84.56 102 ALA A C 1
ATOM 771 O O . ALA A 1 102 ? 7.075 7.691 3.545 1.00 84.56 102 ALA A O 1
ATOM 772 N N . LEU A 1 103 ? 6.343 7.964 1.446 1.00 89.50 103 LEU A N 1
ATOM 773 C CA . LEU A 1 103 ? 6.775 6.676 0.930 1.00 89.50 103 LEU A CA 1
ATOM 774 C C . LEU A 1 103 ? 7.730 6.926 -0.223 1.00 89.50 103 LEU A C 1
ATOM 776 O O . LEU A 1 103 ? 7.417 7.703 -1.126 1.00 89.50 103 LEU A O 1
ATOM 780 N N . GLN A 1 104 ? 8.859 6.229 -0.236 1.00 91.38 104 GLN A N 1
ATOM 781 C CA . GLN A 1 104 ? 9.626 6.077 -1.465 1.00 91.38 104 GLN A CA 1
ATOM 782 C C . GLN A 1 104 ? 9.111 4.839 -2.184 1.00 91.38 104 GLN A C 1
ATOM 784 O O . GLN A 1 104 ? 9.089 3.752 -1.605 1.00 91.38 104 GLN A O 1
ATOM 789 N N . ILE A 1 105 ? 8.702 4.993 -3.440 1.00 90.69 105 ILE A N 1
ATOM 790 C CA . ILE A 1 105 ? 8.246 3.890 -4.287 1.00 90.69 105 ILE A CA 1
ATOM 791 C C . ILE A 1 105 ? 9.160 3.732 -5.496 1.00 90.69 105 ILE A C 1
ATOM 793 O O . ILE A 1 105 ? 9.507 4.708 -6.155 1.00 90.69 105 ILE A O 1
ATOM 797 N N . TYR A 1 106 ? 9.539 2.501 -5.823 1.00 87.12 106 TYR A N 1
ATOM 798 C CA . TYR A 1 106 ? 10.233 2.175 -7.063 1.00 87.12 106 TYR A CA 1
ATOM 799 C C . TYR A 1 106 ? 9.224 1.840 -8.160 1.00 87.12 106 TYR A C 1
ATOM 801 O O . TYR A 1 106 ? 8.489 0.859 -8.055 1.00 87.12 106 TYR A O 1
ATOM 809 N N . VAL A 1 107 ? 9.204 2.624 -9.236 1.00 85.06 107 VAL A N 1
ATOM 810 C CA . VAL A 1 107 ? 8.318 2.401 -10.384 1.00 85.06 107 VAL A CA 1
ATOM 811 C C . VAL A 1 107 ? 9.100 1.696 -11.488 1.00 85.06 107 VAL A C 1
ATOM 813 O O . VAL A 1 107 ? 9.905 2.321 -12.180 1.00 85.06 107 VAL A O 1
ATOM 816 N N . ARG A 1 108 ? 8.836 0.398 -11.704 1.00 75.12 108 ARG A N 1
ATOM 817 C CA . ARG A 1 108 ? 9.569 -0.433 -12.688 1.00 75.12 108 ARG A CA 1
ATOM 818 C C . ARG A 1 108 ? 9.544 0.148 -14.100 1.00 75.12 108 ARG A C 1
ATOM 820 O O . ARG A 1 108 ? 10.579 0.161 -14.751 1.00 75.12 108 ARG A O 1
ATOM 827 N N . LYS A 1 109 ? 8.398 0.668 -14.563 1.00 76.75 109 LYS A N 1
ATOM 828 C CA . LYS A 1 109 ? 8.270 1.259 -15.913 1.00 76.75 109 LYS A CA 1
ATOM 829 C C . LYS A 1 109 ? 9.207 2.449 -16.142 1.00 76.75 109 LYS A C 1
ATOM 831 O O . LYS A 1 109 ? 9.602 2.694 -17.272 1.00 76.75 109 LYS A O 1
ATOM 836 N N . LEU A 1 110 ? 9.541 3.177 -15.078 1.00 77.06 110 LEU A N 1
ATOM 837 C CA . LEU A 1 110 ? 10.413 4.352 -15.117 1.00 77.06 110 LEU A CA 1
ATOM 838 C C . LEU A 1 110 ? 11.825 4.048 -14.597 1.00 77.06 110 LEU A C 1
ATOM 840 O O . LEU A 1 110 ? 12.667 4.939 -14.590 1.00 77.06 110 LEU A O 1
ATOM 844 N N . ALA A 1 111 ? 12.058 2.819 -14.120 1.00 81.44 111 ALA A N 1
ATOM 845 C CA . ALA A 1 111 ? 13.274 2.368 -13.450 1.00 81.44 111 ALA A CA 1
ATOM 846 C C . ALA A 1 111 ? 13.809 3.358 -12.393 1.00 81.44 111 ALA A C 1
ATOM 848 O O . ALA A 1 111 ? 15.019 3.498 -12.217 1.00 81.44 111 ALA A O 1
ATOM 849 N N . LYS A 1 112 ? 12.912 4.060 -11.687 1.00 82.88 112 LYS A N 1
ATOM 850 C CA . LYS A 1 112 ? 13.262 5.174 -10.796 1.00 82.88 112 LYS A CA 1
ATOM 851 C C . LYS A 1 112 ? 12.405 5.187 -9.532 1.00 82.88 112 LYS A C 1
ATOM 853 O O . LYS A 1 112 ? 11.262 4.725 -9.542 1.00 82.88 112 LYS A O 1
ATOM 858 N N . GLN A 1 113 ? 12.985 5.708 -8.450 1.00 88.75 113 GLN A N 1
ATOM 859 C CA . GLN A 1 113 ? 12.299 5.929 -7.181 1.00 88.75 113 GLN A CA 1
ATOM 860 C C . GLN A 1 113 ? 11.642 7.308 -7.127 1.00 88.75 113 GLN A C 1
ATOM 862 O O . GLN A 1 113 ? 12.198 8.291 -7.626 1.00 88.75 113 GLN A O 1
ATOM 867 N N . PHE A 1 114 ? 10.474 7.370 -6.501 1.00 91.00 114 PHE A N 1
ATOM 868 C CA . PHE A 1 114 ? 9.713 8.595 -6.320 1.00 91.00 114 PHE A CA 1
ATOM 869 C C . PHE A 1 114 ? 9.139 8.689 -4.913 1.00 91.00 114 PHE A C 1
ATOM 871 O O . PHE A 1 114 ? 8.680 7.693 -4.357 1.00 91.00 114 PHE A O 1
ATOM 878 N N . SER A 1 115 ? 9.096 9.915 -4.391 1.00 90.50 115 SER A N 1
ATOM 879 C CA . SER A 1 115 ? 8.406 10.225 -3.143 1.00 90.50 115 SER A CA 1
ATOM 880 C C . SER A 1 115 ? 6.916 10.422 -3.405 1.00 90.50 115 SER A C 1
ATOM 882 O O . SER A 1 115 ? 6.531 11.256 -4.230 1.00 90.50 115 SER A O 1
ATOM 884 N N . VAL A 1 116 ? 6.081 9.664 -2.702 1.00 89.69 116 VAL A N 1
ATOM 885 C CA . VAL A 1 116 ? 4.620 9.782 -2.713 1.00 89.69 116 VAL A CA 1
ATOM 886 C C . VAL A 1 116 ? 4.095 9.830 -1.285 1.00 89.69 116 VAL A C 1
ATOM 888 O O . VAL A 1 116 ? 4.735 9.355 -0.351 1.00 89.69 116 VAL A O 1
ATOM 891 N N . ILE A 1 117 ? 2.913 10.405 -1.088 1.00 85.81 117 ILE A N 1
ATOM 892 C CA . ILE A 1 117 ? 2.271 10.410 0.230 1.00 85.81 117 ILE A CA 1
ATOM 893 C C . ILE A 1 117 ? 1.419 9.146 0.350 1.00 85.81 117 ILE A C 1
ATOM 895 O O . ILE A 1 117 ? 0.688 8.815 -0.576 1.00 85.81 117 ILE A O 1
ATOM 899 N N . SER A 1 118 ? 1.423 8.489 1.510 1.00 83.12 118 SER A N 1
ATOM 900 C CA . SER A 1 118 ? 0.592 7.305 1.818 1.00 83.12 118 SER A CA 1
ATOM 901 C C . SER A 1 118 ? -0.897 7.476 1.486 1.00 83.12 118 SER A C 1
ATOM 903 O O . SER A 1 118 ? -1.562 6.523 1.109 1.00 83.12 118 SER A O 1
ATOM 905 N N . ARG A 1 119 ? -1.437 8.702 1.567 1.00 80.94 119 ARG A N 1
ATOM 906 C CA . ARG A 1 119 ? -2.817 9.016 1.148 1.00 80.94 119 ARG A CA 1
ATOM 907 C C . ARG A 1 119 ? -3.057 8.925 -0.349 1.00 80.94 119 ARG A C 1
ATOM 909 O O . ARG A 1 119 ? -4.215 8.913 -0.718 1.00 80.94 119 ARG A O 1
ATOM 916 N N . GLN A 1 120 ? -2.018 8.983 -1.177 1.00 82.56 120 GLN A N 1
ATOM 917 C CA . GLN A 1 120 ? -2.088 9.002 -2.642 1.00 82.56 120 GLN A CA 1
ATOM 918 C C . GLN A 1 120 ? -1.883 7.616 -3.251 1.00 82.56 120 GLN A C 1
ATOM 920 O O . GLN A 1 120 ? -1.730 7.508 -4.465 1.00 82.56 120 GLN A O 1
ATOM 925 N N . VAL A 1 121 ? -1.827 6.577 -2.424 1.00 81.69 121 VAL A N 1
ATOM 926 C CA . VAL A 1 121 ? -1.567 5.213 -2.861 1.00 81.69 121 VAL A CA 1
ATOM 927 C C . VAL A 1 121 ? -2.554 4.249 -2.221 1.00 81.69 121 VAL A C 1
ATOM 929 O O . VAL A 1 121 ? -3.042 4.468 -1.113 1.00 81.69 121 VAL A O 1
ATOM 932 N N . ILE A 1 122 ? -2.823 3.162 -2.930 1.00 81.44 122 ILE A N 1
ATOM 933 C CA . ILE A 1 122 ? -3.569 2.009 -2.429 1.00 81.44 122 ILE A CA 1
ATOM 934 C C . ILE A 1 122 ? -2.750 0.742 -2.663 1.00 81.44 122 ILE A C 1
ATOM 936 O O . ILE A 1 122 ? -1.877 0.722 -3.533 1.00 81.44 122 ILE A O 1
ATOM 940 N N . TRP A 1 123 ? -3.035 -0.329 -1.922 1.00 80.12 123 TRP A N 1
ATOM 941 C CA . TRP A 1 123 ? -2.443 -1.631 -2.229 1.00 80.12 123 TRP A CA 1
ATOM 942 C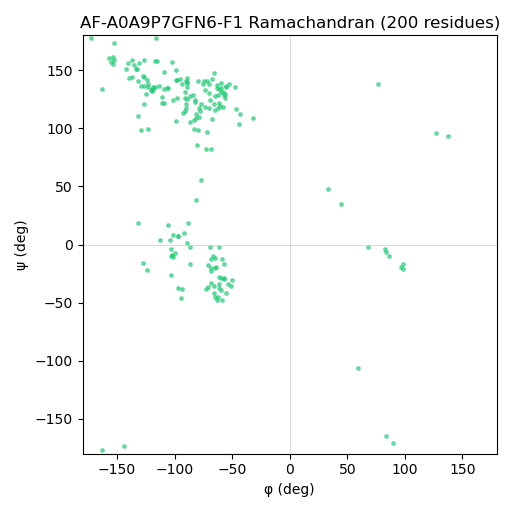 C . TRP A 1 123 ? -2.880 -2.117 -3.603 1.00 80.12 123 TRP A C 1
ATOM 944 O O . TRP A 1 123 ? -4.056 -2.037 -3.966 1.00 80.12 123 TRP A O 1
ATOM 954 N N . CYS A 1 124 ? -1.924 -2.653 -4.350 1.00 69.06 124 CYS A N 1
ATOM 955 C CA . CYS A 1 124 ? -2.227 -3.415 -5.543 1.00 69.06 124 CYS A CA 1
ATOM 956 C C . CYS A 1 124 ? -2.595 -4.845 -5.109 1.00 69.06 124 CYS A C 1
ATOM 958 O O . CYS A 1 124 ? -1.743 -5.604 -4.658 1.00 69.06 124 CYS A O 1
ATOM 960 N N . GLU A 1 125 ? -3.874 -5.222 -5.227 1.00 54.78 125 GLU A N 1
ATOM 961 C CA . GLU A 1 125 ? -4.413 -6.541 -4.824 1.00 54.78 125 GLU A CA 1
ATOM 962 C C . GLU A 1 125 ? -3.809 -7.746 -5.575 1.00 54.78 125 GLU A C 1
ATOM 964 O O . GLU A 1 125 ? -4.119 -8.895 -5.267 1.00 54.78 125 GLU A O 1
ATOM 969 N N . SER A 1 126 ? -2.906 -7.530 -6.531 1.00 44.91 126 SER A N 1
ATOM 970 C CA . SER A 1 126 ? -2.252 -8.602 -7.289 1.00 44.91 126 SER A CA 1
ATOM 971 C C . SER A 1 126 ? -1.344 -9.513 -6.440 1.00 44.91 126 SER A C 1
ATOM 973 O O . SER A 1 126 ? -0.952 -10.579 -6.922 1.00 44.91 126 SER A O 1
ATOM 975 N N . ALA A 1 127 ? -1.028 -9.139 -5.191 1.00 39.59 127 ALA A N 1
ATOM 976 C CA . ALA A 1 127 ? -0.049 -9.832 -4.348 1.00 39.59 127 ALA A CA 1
ATOM 977 C C . ALA A 1 127 ? -0.502 -10.149 -2.906 1.00 39.59 127 ALA A C 1
ATOM 979 O O . ALA A 1 127 ? 0.339 -10.466 -2.068 1.00 39.59 127 ALA A O 1
ATOM 980 N N . CYS A 1 128 ? -1.800 -10.141 -2.584 1.00 31.59 128 CYS A N 1
ATOM 981 C CA . CYS A 1 128 ? -2.250 -10.678 -1.295 1.00 31.59 128 CYS A CA 1
ATOM 982 C C . CYS A 1 128 ? -2.356 -12.216 -1.353 1.00 31.59 128 CYS A C 1
ATOM 984 O O . CYS A 1 128 ? -3.413 -12.786 -1.609 1.00 31.59 128 CYS A O 1
ATOM 986 N N . ASN A 1 129 ? -1.238 -12.906 -1.103 1.00 35.19 129 ASN A N 1
ATOM 987 C CA . ASN A 1 129 ? -1.226 -14.337 -0.789 1.00 35.19 129 ASN A CA 1
ATOM 988 C C . ASN A 1 129 ? -0.535 -14.594 0.563 1.00 35.19 129 ASN A C 1
ATOM 990 O O . ASN A 1 129 ? 0.683 -14.713 0.612 1.00 35.19 129 ASN A O 1
ATOM 994 N N . GLY A 1 130 ? -1.369 -14.762 1.600 1.00 36.53 130 GLY A N 1
ATOM 995 C CA . GLY A 1 130 ? -1.165 -15.587 2.804 1.00 36.53 130 GLY A CA 1
ATOM 996 C C . GLY A 1 130 ? -0.232 -15.013 3.875 1.00 36.53 130 GLY A C 1
ATOM 997 O O . GLY A 1 130 ? 0.810 -14.470 3.562 1.00 36.53 130 GLY A O 1
ATOM 998 N N . GLU A 1 131 ? -0.545 -15.120 5.167 1.00 37.62 131 GLU A N 1
ATOM 999 C CA . GLU A 1 131 ? -1.046 -16.342 5.809 1.00 37.62 131 GLU A CA 1
ATOM 1000 C C . GLU A 1 131 ? -2.163 -16.107 6.847 1.00 37.62 131 GLU A C 1
ATOM 1002 O O . GLU A 1 131 ? -2.113 -15.174 7.641 1.00 37.62 131 GLU A O 1
ATOM 1007 N N . GLY A 1 132 ? -3.132 -17.035 6.886 1.00 31.88 132 GLY A N 1
ATOM 1008 C CA . GLY A 1 132 ? -3.952 -17.305 8.074 1.00 31.88 132 GLY A CA 1
ATOM 1009 C C . GLY A 1 132 ? -5.471 -17.273 7.873 1.00 31.88 132 GLY A C 1
ATOM 1010 O O . GLY A 1 132 ? -6.094 -16.229 8.016 1.00 31.88 132 GLY A O 1
ATOM 1011 N N . GLY A 1 133 ? -6.088 -18.442 7.654 1.00 29.28 133 GLY A N 1
ATOM 1012 C CA . GLY A 1 133 ? -7.519 -18.642 7.934 1.00 29.28 133 GLY A CA 1
ATOM 1013 C C . GLY A 1 133 ? -8.297 -19.414 6.871 1.00 29.28 133 GLY A C 1
ATOM 1014 O O . GLY A 1 133 ? -8.823 -18.850 5.921 1.00 29.28 133 GLY A O 1
ATOM 1015 N N . ARG A 1 134 ? -8.409 -20.730 7.062 1.00 45.91 134 ARG A N 1
ATOM 1016 C CA . ARG A 1 134 ? -9.282 -21.631 6.301 1.00 45.91 134 ARG A CA 1
ATOM 1017 C C . ARG A 1 134 ? -10.758 -21.233 6.465 1.00 45.91 134 ARG A C 1
ATOM 1019 O O . ARG A 1 134 ? -11.264 -21.336 7.573 1.00 45.91 134 ARG A O 1
ATOM 1026 N N . MET A 1 135 ? -11.465 -20.934 5.374 1.00 32.34 135 MET A N 1
ATOM 1027 C CA . MET A 1 135 ? -12.755 -21.573 5.060 1.00 32.34 135 MET A CA 1
ATOM 1028 C C . MET A 1 135 ? -13.112 -21.345 3.587 1.00 32.34 135 MET A C 1
ATOM 1030 O O . MET A 1 135 ? -12.922 -20.263 3.041 1.00 32.34 135 MET A O 1
ATOM 1034 N N . GLY A 1 136 ? -13.542 -22.412 2.917 1.00 37.62 136 GLY A N 1
ATOM 1035 C CA . GLY A 1 136 ? -13.618 -22.480 1.465 1.00 37.62 136 GLY A CA 1
ATOM 1036 C C . GLY A 1 136 ? -14.704 -21.614 0.833 1.00 37.62 136 GLY A C 1
ATOM 1037 O O . GLY A 1 136 ? -15.861 -21.658 1.232 1.00 37.62 136 GLY A O 1
ATOM 1038 N N . VAL A 1 137 ? -14.347 -20.961 -0.271 1.00 34.19 137 VAL A N 1
ATOM 1039 C CA . VAL A 1 137 ? -15.290 -20.625 -1.339 1.00 34.19 137 VAL A CA 1
ATOM 1040 C C . VAL A 1 137 ? -14.648 -21.043 -2.657 1.00 34.19 137 VAL A C 1
ATOM 1042 O O . VAL A 1 137 ? -13.645 -20.488 -3.101 1.00 34.19 137 VAL A O 1
ATOM 1045 N N . LYS A 1 138 ? -15.208 -22.086 -3.280 1.00 36.66 138 LYS A N 1
ATOM 1046 C CA . LYS A 1 138 ? -14.854 -22.518 -4.636 1.00 36.66 138 LYS A CA 1
ATOM 1047 C C . LYS A 1 138 ? -15.332 -21.458 -5.637 1.00 36.66 138 LYS A C 1
ATOM 1049 O O . LYS A 1 138 ? -16.375 -21.637 -6.258 1.00 36.66 138 LYS A O 1
ATOM 1054 N N . MET A 1 139 ? -14.577 -20.380 -5.838 1.00 33.06 139 MET A N 1
ATOM 1055 C CA . MET A 1 139 ? -14.842 -19.458 -6.946 1.00 33.06 139 MET A C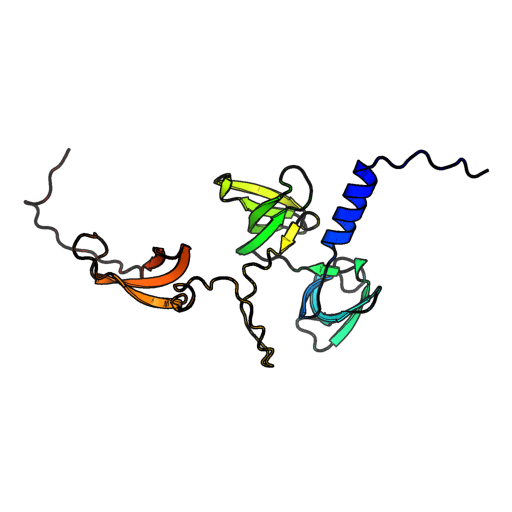A 1
ATOM 1056 C C . MET A 1 139 ? -14.193 -20.022 -8.215 1.00 33.06 139 MET A C 1
ATOM 1058 O O . MET A 1 139 ? -12.984 -19.940 -8.431 1.00 33.06 139 MET A O 1
ATOM 1062 N N . ARG A 1 140 ? -15.006 -20.669 -9.055 1.00 42.56 140 ARG A N 1
ATOM 1063 C CA . ARG A 1 140 ? -14.620 -21.092 -10.406 1.00 42.56 140 ARG A CA 1
ATOM 1064 C C . ARG A 1 140 ? -14.535 -19.852 -11.298 1.00 42.56 140 ARG A C 1
ATOM 1066 O O . ARG A 1 140 ? -15.476 -19.566 -12.029 1.00 42.56 140 ARG A O 1
ATOM 1073 N N . THR A 1 141 ? -13.424 -19.122 -11.276 1.00 34.88 141 THR A N 1
ATOM 1074 C CA . THR A 1 141 ? -13.162 -18.085 -12.282 1.00 34.88 141 THR A CA 1
ATOM 1075 C C . THR A 1 141 ? -12.359 -18.668 -13.440 1.00 34.88 141 THR A C 1
ATOM 1077 O O . THR A 1 141 ? -11.217 -19.108 -13.311 1.00 34.88 141 THR A O 1
ATOM 1080 N N . ARG A 1 142 ? -13.024 -18.714 -14.598 1.00 38.22 142 ARG A N 1
ATOM 1081 C CA . ARG A 1 142 ? -12.483 -19.053 -15.919 1.00 38.22 142 ARG A CA 1
ATOM 1082 C C . ARG A 1 142 ? -11.687 -17.876 -16.500 1.00 38.22 142 ARG A C 1
ATOM 1084 O O . ARG A 1 142 ? -11.974 -17.423 -17.598 1.00 38.22 142 ARG A O 1
ATOM 1091 N N . PHE A 1 143 ? -10.698 -17.384 -15.763 1.00 36.97 143 PHE A N 1
ATOM 1092 C CA . PHE A 1 143 ? -9.612 -16.600 -16.345 1.00 36.97 143 PHE A CA 1
ATOM 1093 C C . PHE A 1 143 ? -8.428 -17.544 -16.453 1.00 36.97 143 PHE A C 1
ATOM 1095 O O . PHE A 1 143 ? -8.105 -18.209 -15.467 1.00 36.97 143 PHE A O 1
ATOM 1102 N N . GLY A 1 144 ? -7.884 -17.6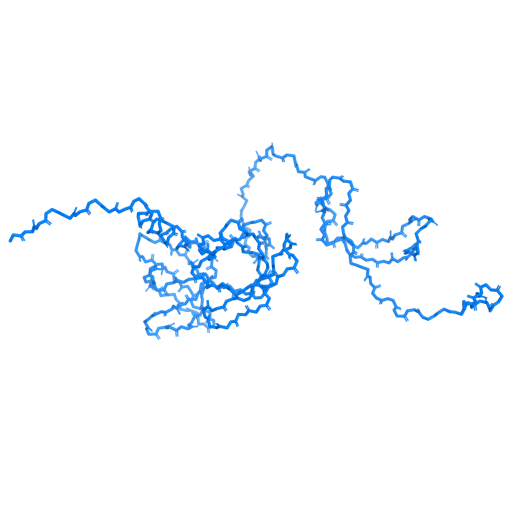92 -17.664 1.00 48.59 144 GLY A N 1
ATOM 1103 C CA . GLY A 1 144 ? -6.801 -18.621 -17.975 1.00 48.59 144 GLY A CA 1
ATOM 1104 C C . GLY A 1 144 ? -5.731 -18.551 -16.897 1.00 48.59 144 GLY A C 1
ATOM 1105 O O . GLY A 1 144 ? -4.997 -17.572 -16.804 1.00 48.59 144 GLY A O 1
ATOM 1106 N N . ARG A 1 145 ? -5.713 -19.562 -16.023 1.00 59.12 145 ARG A N 1
ATOM 1107 C CA . ARG A 1 145 ? -4.695 -19.683 -14.990 1.00 59.12 145 ARG A CA 1
ATOM 1108 C C . ARG A 1 145 ? -3.402 -19.892 -15.740 1.00 59.12 145 ARG A C 1
ATOM 1110 O O . ARG A 1 145 ? -3.277 -20.909 -16.416 1.00 59.12 145 ARG A O 1
ATOM 1117 N N . ASP A 1 146 ? -2.489 -18.939 -15.608 1.00 63.72 146 ASP A N 1
ATOM 1118 C CA . ASP A 1 146 ? -1.103 -19.128 -15.997 1.00 63.72 146 ASP A CA 1
ATOM 1119 C C . ASP A 1 146 ? -0.663 -20.524 -15.507 1.00 63.72 146 ASP A C 1
ATOM 1121 O O . ASP A 1 146 ? -0.648 -20.779 -14.290 1.00 63.72 146 ASP A O 1
ATOM 1125 N N . PRO A 1 147 ? -0.406 -21.467 -16.433 1.00 72.62 147 PRO A N 1
ATOM 1126 C CA . PRO A 1 147 ? -0.146 -22.857 -16.091 1.00 72.62 147 PRO A CA 1
ATOM 1127 C C . PRO A 1 147 ? 1.131 -23.000 -15.263 1.00 72.62 147 PRO A C 1
ATOM 1129 O O . PRO A 1 147 ? 1.294 -24.018 -14.578 1.00 72.62 147 PRO A O 1
ATOM 1132 N N . LEU A 1 148 ? 2.007 -21.989 -15.298 1.00 71.75 148 LEU A N 1
ATOM 1133 C CA . LEU A 1 148 ? 3.287 -21.983 -14.611 1.00 71.75 148 LEU A CA 1
ATOM 1134 C C . LEU A 1 148 ? 3.197 -21.483 -13.168 1.00 71.75 148 LEU A C 1
ATOM 1136 O O . LEU A 1 148 ? 4.059 -21.814 -12.352 1.00 71.75 148 LEU A O 1
ATOM 1140 N N . LYS A 1 149 ? 2.103 -20.804 -12.795 1.00 73.25 149 LYS A N 1
ATOM 1141 C CA . LYS A 1 149 ? 1.890 -20.283 -11.433 1.00 73.25 149 LYS A CA 1
ATOM 1142 C C . LYS A 1 149 ? 1.957 -21.372 -10.354 1.00 73.25 149 LYS A C 1
ATOM 1144 O O . LYS A 1 149 ? 2.375 -21.110 -9.231 1.00 73.25 149 LYS A O 1
ATOM 1149 N N . LYS A 1 150 ? 1.606 -22.619 -10.696 1.00 78.94 150 LYS A N 1
ATOM 1150 C CA . LYS A 1 150 ? 1.675 -23.783 -9.786 1.00 78.94 150 LYS A CA 1
ATOM 1151 C C . LYS A 1 150 ? 3.102 -24.210 -9.412 1.00 78.94 150 LYS A C 1
ATOM 1153 O O . LYS A 1 150 ? 3.264 -25.047 -8.527 1.00 78.94 150 LYS A O 1
ATOM 1158 N N . TYR A 1 151 ? 4.117 -23.697 -10.107 1.00 77.75 151 TYR A N 1
ATOM 1159 C CA . TYR A 1 151 ? 5.521 -24.014 -9.848 1.00 77.75 151 TYR A CA 1
ATOM 1160 C C . TYR A 1 151 ? 6.238 -22.940 -9.018 1.00 77.75 151 TYR A C 1
ATOM 1162 O O . TYR A 1 151 ? 7.363 -23.184 -8.589 1.00 77.75 151 TYR A O 1
ATOM 1170 N N . ILE A 1 152 ? 5.601 -21.795 -8.742 1.00 77.00 152 ILE A N 1
ATOM 1171 C CA . ILE A 1 152 ? 6.162 -20.755 -7.867 1.00 77.00 152 ILE A CA 1
ATOM 1172 C C . ILE A 1 152 ? 6.418 -21.339 -6.469 1.00 77.00 152 ILE A C 1
ATOM 1174 O O . ILE A 1 152 ? 5.592 -22.073 -5.928 1.00 77.00 152 ILE A O 1
ATOM 1178 N N . GLY A 1 153 ? 7.593 -21.049 -5.909 1.00 66.88 153 GLY A N 1
ATOM 1179 C CA . GLY A 1 153 ? 8.074 -21.569 -4.628 1.00 66.88 153 GLY A CA 1
ATOM 1180 C C . GLY A 1 153 ? 8.728 -22.952 -4.703 1.00 66.88 153 GLY A C 1
ATOM 1181 O O . GLY A 1 153 ? 9.292 -23.408 -3.712 1.00 66.88 153 GLY A O 1
ATOM 1182 N N . ARG A 1 154 ? 8.700 -23.638 -5.855 1.00 73.50 154 ARG A N 1
ATOM 1183 C CA . ARG A 1 154 ? 9.379 -24.934 -5.995 1.00 73.50 154 ARG A CA 1
ATOM 1184 C C . ARG A 1 154 ? 10.876 -24.762 -6.214 1.00 73.50 154 ARG A C 1
ATOM 1186 O O . ARG A 1 154 ? 11.314 -23.908 -6.987 1.00 73.50 154 ARG A O 1
ATOM 1193 N N . HIS A 1 155 ? 11.640 -25.644 -5.575 1.00 77.81 155 HIS A N 1
ATOM 1194 C CA . HIS A 1 155 ? 13.059 -25.812 -5.851 1.00 77.81 155 HIS A CA 1
ATOM 1195 C C . HIS A 1 155 ? 13.247 -26.528 -7.183 1.00 77.81 155 HIS A C 1
ATOM 1197 O O . HIS A 1 155 ? 12.612 -27.549 -7.456 1.00 77.81 155 HIS A O 1
ATOM 1203 N N . VAL A 1 156 ? 14.138 -25.990 -8.001 1.00 84.06 156 VAL A N 1
ATOM 1204 C CA . VAL A 1 156 ? 14.424 -26.492 -9.341 1.00 84.06 156 VAL A CA 1
ATOM 1205 C C . VAL A 1 156 ? 15.923 -26.504 -9.590 1.00 84.06 156 VAL A C 1
ATOM 1207 O O . VAL A 1 156 ? 16.688 -25.798 -8.934 1.00 84.06 156 VAL A O 1
ATOM 1210 N N . GLN A 1 157 ? 16.343 -27.319 -10.552 1.00 83.81 157 GLN A N 1
ATOM 1211 C CA . GLN A 1 157 ? 17.709 -27.361 -11.055 1.00 83.81 157 GLN A CA 1
ATOM 1212 C C . GLN A 1 157 ? 17.692 -27.028 -12.544 1.00 83.81 157 GLN A C 1
ATOM 1214 O O . GLN A 1 157 ? 16.882 -27.573 -13.294 1.00 83.81 157 GLN A O 1
ATOM 1219 N N . ILE A 1 158 ? 18.586 -26.144 -12.982 1.00 82.06 158 ILE A N 1
ATOM 1220 C CA . ILE A 1 158 ? 18.698 -25.775 -14.392 1.00 82.06 158 ILE A CA 1
ATOM 1221 C C . ILE A 1 158 ? 19.354 -26.926 -15.153 1.00 82.06 158 ILE A C 1
ATOM 1223 O O . ILE A 1 158 ? 20.503 -27.290 -14.898 1.00 82.06 158 ILE A O 1
ATOM 1227 N N . VAL A 1 159 ? 18.621 -27.494 -16.110 1.00 80.19 159 VAL A N 1
ATOM 1228 C CA . VAL A 1 159 ? 19.065 -28.648 -16.910 1.00 80.19 159 VAL A CA 1
ATOM 1229 C C . VAL A 1 159 ? 19.568 -28.272 -18.305 1.00 80.19 159 VAL A C 1
ATOM 1231 O O . VAL A 1 159 ? 20.177 -29.108 -18.973 1.00 80.19 159 VAL A O 1
ATOM 1234 N N . ASN A 1 160 ? 19.355 -27.027 -18.749 1.00 80.25 160 ASN A N 1
ATOM 1235 C CA . ASN A 1 160 ? 19.691 -26.611 -20.111 1.00 80.25 160 ASN A CA 1
ATOM 1236 C C . ASN A 1 160 ? 21.202 -26.720 -20.373 1.00 80.25 160 ASN A C 1
ATOM 1238 O O . ASN A 1 160 ? 22.012 -26.036 -19.741 1.00 80.25 160 ASN A O 1
ATOM 1242 N N . ALA A 1 161 ? 21.555 -27.576 -21.336 1.00 50.16 161 ALA A N 1
ATOM 1243 C CA . ALA A 1 161 ? 22.917 -27.969 -21.652 1.00 50.16 161 ALA A CA 1
ATOM 1244 C C . ALA A 1 161 ? 23.821 -26.841 -22.177 1.00 50.16 161 ALA A C 1
ATOM 1246 O O . ALA A 1 161 ? 25.035 -26.992 -22.072 1.00 50.16 161 ALA A O 1
ATOM 1247 N N . GLY A 1 162 ? 23.254 -25.740 -22.684 1.00 59.06 162 GLY A N 1
ATOM 1248 C CA . GLY A 1 162 ? 24.000 -24.607 -23.252 1.00 59.06 162 GLY A CA 1
ATOM 1249 C C . GLY A 1 162 ? 24.084 -23.356 -22.371 1.00 59.06 162 GLY A C 1
ATOM 1250 O O . GLY A 1 162 ? 24.600 -22.341 -22.824 1.00 59.06 162 GLY A O 1
ATOM 1251 N N . SER A 1 163 ? 23.563 -23.385 -21.140 1.00 65.31 163 SER A N 1
ATOM 1252 C CA . SER A 1 163 ? 23.577 -22.216 -20.244 1.00 65.31 163 SER A CA 1
ATOM 1253 C C . SER A 1 163 ? 24.728 -22.280 -19.235 1.00 65.31 163 SER A C 1
ATOM 1255 O O . SER A 1 163 ? 24.987 -23.342 -18.668 1.00 65.31 163 SER A O 1
ATOM 1257 N N . SER A 1 164 ? 25.358 -21.139 -18.927 1.00 72.31 164 SER A N 1
ATOM 1258 C CA . SER A 1 164 ? 26.385 -21.013 -17.869 1.00 72.31 164 SER A CA 1
ATOM 1259 C C . SER A 1 164 ? 25.882 -21.407 -16.473 1.00 72.31 164 SER A C 1
ATOM 1261 O O . SER A 1 164 ? 26.666 -21.597 -15.551 1.00 72.31 164 SER A O 1
ATOM 1263 N N . TRP A 1 165 ? 24.564 -21.549 -16.330 1.00 69.81 165 TRP A N 1
ATOM 1264 C CA . TRP A 1 165 ? 23.865 -21.898 -15.100 1.00 69.81 165 TRP A CA 1
ATOM 1265 C C . TRP A 1 165 ? 23.442 -23.371 -15.058 1.00 69.81 165 TRP A C 1
ATOM 1267 O O . TRP A 1 165 ? 22.713 -23.773 -14.152 1.00 69.81 165 TRP A O 1
ATOM 1277 N N . LYS A 1 166 ? 23.869 -24.205 -16.017 1.00 75.62 166 LYS A N 1
ATOM 1278 C CA . LYS A 1 166 ? 23.572 -25.642 -15.998 1.00 75.62 166 LYS A CA 1
ATOM 1279 C C . LYS A 1 166 ? 24.058 -26.263 -14.688 1.00 75.62 166 LYS A C 1
ATOM 1281 O O . LYS A 1 166 ? 25.207 -26.104 -14.295 1.00 75.62 166 LYS A O 1
ATOM 1286 N N . GLY A 1 167 ? 23.176 -27.001 -14.024 1.00 72.88 167 GLY A N 1
ATOM 1287 C CA . GLY A 1 167 ? 23.453 -27.645 -12.742 1.00 72.88 167 GLY A CA 1
ATOM 1288 C C . GLY A 1 167 ? 23.206 -26.759 -11.520 1.00 72.88 167 GLY A C 1
ATOM 1289 O O . GLY A 1 167 ? 23.169 -27.288 -10.410 1.00 72.88 167 GLY A O 1
ATOM 1290 N N . TYR A 1 168 ? 22.965 -25.456 -11.694 1.00 7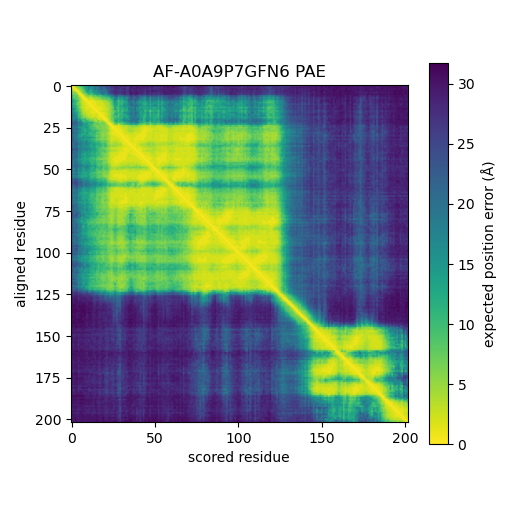5.81 168 TYR A N 1
ATOM 1291 C CA . TYR A 1 168 ? 22.616 -24.578 -10.581 1.00 75.81 168 TYR A CA 1
ATOM 1292 C C . TYR A 1 168 ? 21.201 -24.875 -10.088 1.00 75.81 168 TYR A C 1
ATOM 1294 O O . TYR A 1 168 ? 20.284 -25.142 -10.871 1.00 75.81 168 TYR A O 1
ATOM 1302 N N . LYS A 1 169 ? 21.044 -24.835 -8.765 1.00 79.94 169 LYS A N 1
ATOM 1303 C CA . LYS A 1 169 ? 19.760 -24.975 -8.080 1.00 79.94 169 LYS A CA 1
ATOM 1304 C C . LYS A 1 169 ? 19.221 -23.5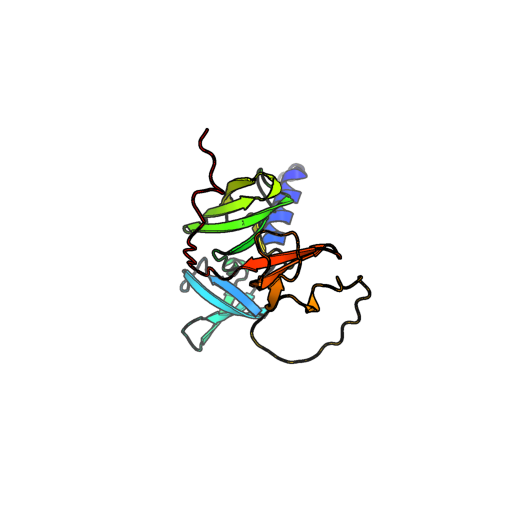99 -7.720 1.00 79.94 169 LYS A C 1
ATOM 1306 O O . LYS A 1 169 ? 19.992 -22.675 -7.474 1.00 79.94 169 LYS A O 1
ATOM 1311 N N . GLY A 1 170 ? 17.907 -23.477 -7.668 1.00 81.81 170 GLY A N 1
ATOM 1312 C CA . GLY A 1 170 ? 17.244 -22.239 -7.296 1.00 81.81 170 GLY A CA 1
ATOM 1313 C C . GLY A 1 170 ? 15.790 -22.456 -6.923 1.00 81.81 170 GLY A C 1
ATOM 1314 O O . GLY A 1 170 ? 15.301 -23.588 -6.909 1.00 81.81 170 GLY A O 1
ATOM 1315 N N . VAL A 1 171 ? 15.100 -21.358 -6.639 1.00 79.69 171 VAL A N 1
ATOM 1316 C CA . VAL A 1 171 ? 13.667 -21.330 -6.334 1.00 79.69 171 VAL A CA 1
ATOM 1317 C C . VAL A 1 171 ? 12.954 -20.472 -7.366 1.00 79.69 171 VAL A C 1
ATOM 1319 O O . VAL A 1 171 ? 13.393 -19.363 -7.672 1.00 79.69 171 VAL A O 1
ATOM 1322 N N . ILE A 1 172 ? 11.836 -20.966 -7.897 1.00 80.25 172 ILE A N 1
ATOM 1323 C CA . ILE A 1 172 ? 10.986 -20.175 -8.793 1.00 80.25 172 ILE A CA 1
ATOM 1324 C C . ILE A 1 172 ? 10.297 -19.075 -7.974 1.00 80.25 172 ILE A C 1
ATOM 1326 O O . ILE A 1 172 ? 9.514 -19.380 -7.077 1.00 80.25 172 ILE A O 1
ATOM 1330 N N . LYS A 1 173 ? 10.560 -17.803 -8.285 1.00 79.75 173 LYS A N 1
ATOM 1331 C CA . LYS A 1 173 ? 9.986 -16.643 -7.577 1.00 79.75 173 LYS A CA 1
ATOM 1332 C C . LYS A 1 173 ? 8.715 -16.125 -8.232 1.00 79.75 173 LYS A C 1
ATOM 1334 O O . LYS A 1 173 ? 7.775 -15.760 -7.535 1.00 79.75 173 LYS A O 1
ATOM 1339 N N . SER A 1 174 ? 8.670 -16.118 -9.559 1.00 73.81 174 SER A N 1
ATOM 1340 C CA . SER A 1 174 ? 7.507 -15.660 -10.316 1.00 73.81 174 SER A CA 1
ATOM 1341 C C . SER A 1 174 ? 7.460 -16.294 -11.702 1.00 73.81 174 SER A C 1
ATOM 1343 O O . SER A 1 174 ? 8.481 -16.729 -12.239 1.00 73.81 174 SER A O 1
ATOM 1345 N N . SER A 1 175 ? 6.268 -16.341 -12.285 1.00 74.81 175 SER A N 1
ATOM 1346 C CA . SER A 1 175 ? 6.076 -16.534 -13.721 1.00 74.81 175 SER A CA 1
ATOM 1347 C C . SER A 1 175 ? 5.955 -15.164 -14.387 1.00 74.81 175 SER A C 1
ATOM 1349 O O . SER A 1 175 ? 5.361 -14.246 -13.817 1.00 74.81 175 SER A O 1
ATOM 1351 N N . THR A 1 176 ? 6.591 -15.001 -15.544 1.00 61.81 176 THR A N 1
ATOM 1352 C CA . THR A 1 176 ? 6.543 -13.737 -16.301 1.00 61.81 176 THR A CA 1
ATOM 1353 C C . THR A 1 176 ? 5.436 -13.806 -17.351 1.00 61.81 176 THR A C 1
ATOM 1355 O O . THR A 1 176 ? 4.615 -12.899 -17.451 1.00 61.81 176 THR A O 1
ATOM 1358 N N . ASP A 1 177 ? 5.387 -14.920 -18.080 1.00 66.81 177 ASP A N 1
ATOM 1359 C CA . ASP A 1 177 ? 4.378 -15.298 -19.069 1.00 66.81 177 ASP A CA 1
ATOM 1360 C C . ASP A 1 177 ? 4.142 -16.824 -19.003 1.00 66.81 177 ASP A C 1
ATOM 1362 O O . ASP A 1 177 ? 4.666 -17.506 -18.120 1.00 66.81 177 ASP A O 1
ATOM 1366 N N . SER A 1 178 ? 3.344 -17.383 -19.919 1.00 69.06 178 SER A N 1
ATOM 1367 C CA . SER A 1 178 ? 3.029 -18.820 -19.945 1.00 69.06 178 SER A CA 1
ATOM 1368 C C . SER A 1 178 ? 4.201 -19.732 -20.328 1.00 69.06 178 SER A C 1
ATOM 1370 O O . SER A 1 178 ? 4.019 -20.951 -20.340 1.00 69.06 178 SER A O 1
ATOM 1372 N N . GLU A 1 179 ? 5.376 -19.180 -20.650 1.00 65.62 179 GLU A N 1
ATOM 1373 C CA . GLU A 1 179 ? 6.535 -19.933 -21.150 1.00 65.62 179 GLU A CA 1
ATOM 1374 C C . GLU A 1 179 ? 7.805 -19.742 -20.306 1.00 65.62 179 GLU A C 1
ATOM 1376 O O . GLU A 1 179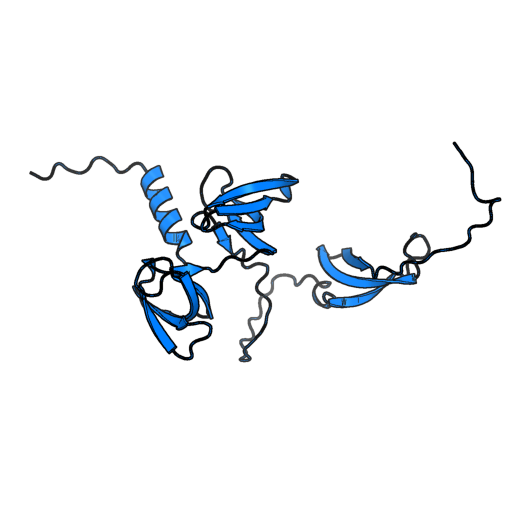 ? 8.680 -20.610 -20.310 1.00 65.62 179 GLU A O 1
ATOM 1381 N N . THR A 1 180 ? 7.912 -18.655 -19.538 1.00 74.62 180 THR A N 1
ATOM 1382 C CA . THR A 1 180 ? 9.128 -18.286 -18.807 1.00 74.62 180 THR A CA 1
ATOM 1383 C C . THR A 1 180 ? 8.886 -18.039 -17.317 1.00 74.62 180 THR A C 1
ATOM 1385 O O . THR A 1 180 ? 7.875 -17.487 -16.873 1.00 74.62 180 THR A O 1
ATOM 1388 N N . VAL A 1 181 ? 9.873 -18.439 -16.510 1.00 76.94 181 VAL A N 1
ATOM 1389 C CA . VAL A 1 181 ? 9.868 -18.282 -15.050 1.00 76.94 181 VAL A CA 1
ATOM 1390 C C . VAL A 1 181 ? 11.142 -17.600 -14.569 1.00 76.94 181 VAL A C 1
ATOM 1392 O O . VAL A 1 181 ? 12.225 -17.828 -15.108 1.00 76.94 181 VAL A O 1
ATOM 1395 N N . LEU A 1 182 ? 11.017 -16.786 -13.524 1.00 77.31 182 LEU A N 1
ATOM 1396 C CA . LEU A 1 182 ? 12.143 -16.159 -12.843 1.00 77.31 182 LEU A CA 1
ATOM 1397 C C . LEU A 1 182 ? 12.607 -17.074 -11.709 1.00 77.31 182 LEU A C 1
ATOM 1399 O O . LEU A 1 182 ? 11.837 -17.398 -10.800 1.00 77.31 182 LEU A O 1
ATOM 1403 N N . VAL A 1 183 ? 13.871 -17.489 -11.765 1.00 77.69 183 VAL A N 1
ATOM 1404 C CA . VAL A 1 183 ? 14.488 -18.367 -10.766 1.00 77.69 183 VAL A CA 1
ATOM 1405 C C . VAL A 1 183 ? 15.535 -17.586 -9.980 1.00 77.69 183 VAL A C 1
ATOM 1407 O O . VAL A 1 183 ? 16.491 -17.072 -10.553 1.00 77.69 183 VAL A O 1
ATOM 1410 N N . GLU A 1 184 ? 15.371 -17.527 -8.661 1.00 79.81 184 GLU A N 1
ATOM 1411 C CA . GLU A 1 184 ? 16.423 -17.081 -7.748 1.00 79.81 184 GLU A CA 1
ATOM 1412 C C . GLU A 1 184 ? 17.406 -18.233 -7.557 1.00 79.81 184 GLU A C 1
ATOM 1414 O O . GLU A 1 184 ? 17.065 -19.269 -6.980 1.00 79.81 184 GLU A O 1
ATOM 1419 N N . LEU A 1 185 ? 18.612 -18.085 -8.100 1.00 80.56 185 LEU A N 1
ATOM 1420 C CA . LEU A 1 185 ? 19.652 -19.101 -7.996 1.00 80.56 185 LEU A CA 1
ATOM 1421 C C . LEU A 1 185 ? 20.265 -19.085 -6.599 1.00 80.56 185 LEU A C 1
ATOM 1423 O O . LEU A 1 185 ? 20.558 -18.026 -6.049 1.00 80.56 185 LEU A O 1
ATOM 1427 N N . HIS A 1 186 ? 20.504 -20.270 -6.042 1.00 77.75 186 HIS A N 1
ATOM 1428 C CA . HIS A 1 186 ? 21.285 -20.390 -4.820 1.00 77.75 186 HIS A CA 1
ATOM 1429 C C . HIS A 1 186 ? 22.701 -19.867 -5.094 1.00 77.75 186 HIS A C 1
ATOM 1431 O O . HIS A 1 186 ? 23.357 -20.300 -6.046 1.00 77.75 186 HIS A O 1
ATOM 1437 N N . ALA A 1 187 ? 23.188 -18.957 -4.251 1.00 62.62 187 ALA A N 1
ATOM 1438 C CA . ALA A 1 187 ? 24.578 -18.531 -4.290 1.00 62.62 187 ALA A CA 1
ATOM 1439 C C . ALA A 1 187 ? 25.458 -19.713 -3.867 1.00 62.62 187 ALA A C 1
ATOM 1441 O O . ALA A 1 187 ? 25.470 -20.105 -2.705 1.00 62.62 187 ALA A O 1
ATOM 1442 N N . THR A 1 188 ? 26.180 -20.315 -4.809 1.00 61.41 188 THR A N 1
ATOM 1443 C CA . THR A 1 188 ? 27.025 -21.477 -4.503 1.00 61.41 188 THR A CA 1
ATOM 1444 C C . THR A 1 188 ? 28.426 -21.096 -4.025 1.00 61.41 188 THR A C 1
ATOM 1446 O O . THR A 1 188 ? 29.190 -22.011 -3.749 1.00 61.41 188 THR A O 1
ATOM 1449 N N . MET A 1 189 ? 28.780 -19.794 -3.975 1.00 55.56 189 MET A N 1
ATOM 1450 C CA . MET A 1 189 ? 30.144 -19.281 -3.704 1.00 55.56 189 MET A CA 1
ATOM 1451 C C . MET A 1 189 ? 31.237 -20.212 -4.263 1.00 55.56 189 MET A C 1
ATOM 1453 O O . MET A 1 189 ? 32.162 -20.623 -3.569 1.00 55.56 189 MET A O 1
ATOM 1457 N N . LYS A 1 190 ? 31.081 -20.628 -5.525 1.00 52.41 190 LYS A N 1
ATOM 1458 C CA . LYS A 1 190 ? 31.908 -21.687 -6.100 1.00 52.41 190 LYS A CA 1
ATOM 1459 C C . LYS A 1 190 ? 33.126 -21.064 -6.770 1.00 52.41 190 LYS A C 1
ATOM 1461 O O . LYS A 1 190 ? 32.978 -20.337 -7.748 1.00 52.41 190 LYS A O 1
ATOM 1466 N N . GLN A 1 191 ? 34.309 -21.351 -6.240 1.00 54.00 191 GLN A N 1
ATOM 1467 C CA . GLN A 1 191 ? 35.583 -21.090 -6.905 1.00 54.00 191 GLN A CA 1
ATOM 1468 C C . GLN A 1 191 ? 35.966 -22.334 -7.712 1.00 54.00 191 GLN A C 1
ATOM 1470 O O . GLN A 1 191 ? 35.887 -23.450 -7.206 1.00 54.00 191 GLN A O 1
ATOM 1475 N N . GLU A 1 192 ? 36.341 -22.148 -8.973 1.00 51.78 192 GLU A N 1
ATOM 1476 C CA . GLU A 1 192 ? 36.675 -23.230 -9.904 1.00 51.78 192 GLU A CA 1
ATOM 1477 C C . GLU A 1 192 ? 38.024 -22.939 -10.557 1.00 51.78 192 GLU A C 1
ATOM 1479 O O . GLU A 1 192 ? 38.300 -21.812 -10.976 1.00 51.78 192 GLU A O 1
ATOM 1484 N N . ALA A 1 193 ? 38.867 -23.963 -10.646 1.00 45.28 193 ALA A N 1
ATOM 1485 C CA . ALA A 1 193 ? 40.169 -23.864 -11.284 1.00 45.28 193 ALA A CA 1
ATOM 1486 C C . ALA A 1 193 ? 40.004 -24.029 -12.799 1.00 45.28 193 ALA A C 1
ATOM 1488 O O . ALA A 1 193 ? 39.750 -25.125 -13.299 1.00 45.28 193 ALA A O 1
ATOM 1489 N N . ILE A 1 194 ? 40.156 -22.934 -13.542 1.00 72.56 194 ILE A N 1
ATOM 1490 C CA . ILE A 1 194 ? 40.103 -22.959 -15.004 1.00 72.56 194 ILE A CA 1
ATOM 1491 C C . ILE A 1 194 ? 41.523 -23.182 -15.539 1.00 72.56 194 ILE A C 1
ATOM 1493 O O . ILE A 1 194 ? 42.426 -22.418 -15.190 1.00 72.56 194 ILE A O 1
ATOM 1497 N N . PRO A 1 195 ? 41.755 -24.193 -16.400 1.00 65.88 195 PRO A N 1
ATOM 1498 C CA . PRO A 1 195 ? 43.052 -24.387 -17.033 1.00 65.88 195 PRO A CA 1
ATOM 1499 C C . PRO A 1 195 ? 43.484 -23.128 -17.784 1.00 65.88 195 PRO A C 1
ATOM 1501 O O . PRO A 1 195 ? 42.769 -22.647 -18.661 1.00 65.88 195 PRO A O 1
ATOM 1504 N N . PHE A 1 196 ? 44.683 -22.634 -17.478 1.00 63.66 196 PHE A N 1
ATOM 1505 C CA . PHE A 1 196 ? 45.200 -21.365 -17.998 1.00 63.66 196 PHE A CA 1
ATOM 1506 C C . PHE A 1 196 ? 45.172 -21.267 -19.532 1.00 63.66 196 PHE A C 1
ATOM 1508 O O . PHE A 1 196 ? 44.874 -20.215 -20.082 1.00 63.66 196 PHE A O 1
ATOM 1515 N N . LYS A 1 197 ? 45.386 -22.389 -20.231 1.00 74.75 197 LYS A N 1
ATOM 1516 C CA . LYS A 1 197 ? 45.307 -22.493 -21.701 1.00 74.75 197 LYS A CA 1
ATOM 1517 C C . LYS A 1 197 ? 43.954 -22.079 -22.306 1.00 74.75 197 LYS A C 1
ATOM 1519 O O . LYS A 1 197 ? 43.881 -21.843 -23.505 1.00 74.75 197 LYS A O 1
ATOM 1524 N N . ASN A 1 198 ? 42.900 -22.008 -21.493 1.00 58.56 198 ASN A N 1
ATOM 1525 C CA . ASN A 1 198 ? 41.558 -21.595 -21.901 1.00 58.56 198 ASN A CA 1
ATOM 1526 C C . ASN A 1 198 ? 41.283 -20.107 -21.608 1.00 58.56 198 ASN A C 1
ATOM 1528 O O . ASN A 1 198 ? 40.146 -19.662 -21.756 1.00 58.56 198 ASN A O 1
ATOM 1532 N N . LEU A 1 199 ? 42.291 -19.345 -21.172 1.00 56.84 199 LEU A N 1
ATOM 1533 C CA . LEU A 1 199 ? 42.191 -17.916 -20.885 1.00 56.84 199 LEU A CA 1
ATOM 1534 C C . LEU A 1 199 ? 42.952 -17.127 -21.956 1.00 56.84 199 LEU A C 1
ATOM 1536 O O . LEU A 1 199 ? 44.088 -17.455 -22.294 1.00 56.84 199 LEU A O 1
ATOM 1540 N N . ARG A 1 200 ? 42.333 -16.068 -22.484 1.00 52.91 200 ARG A N 1
ATOM 1541 C CA . ARG A 1 200 ? 42.985 -15.102 -23.376 1.00 52.91 200 ARG A CA 1
ATOM 1542 C C . ARG A 1 200 ? 42.811 -13.706 -22.800 1.00 52.91 200 ARG A C 1
ATOM 1544 O O . ARG A 1 200 ? 41.697 -13.312 -22.467 1.00 52.91 200 ARG A O 1
ATOM 1551 N N . PHE A 1 201 ? 43.919 -12.987 -22.695 1.00 60.38 201 PHE A N 1
ATOM 1552 C CA . PHE A 1 201 ? 43.966 -11.616 -22.202 1.00 60.38 201 PHE A CA 1
ATOM 1553 C C . PHE A 1 201 ? 43.776 -10.652 -23.383 1.00 60.38 201 PHE A C 1
ATOM 1555 O O . PHE A 1 201 ? 44.268 -10.934 -24.481 1.00 60.38 201 PHE A O 1
ATOM 1562 N N . LEU A 1 202 ? 43.012 -9.579 -23.167 1.00 50.81 202 LEU A N 1
ATOM 1563 C CA . LEU A 1 202 ? 42.836 -8.468 -24.109 1.00 50.81 202 LEU A CA 1
ATOM 1564 C C . LEU A 1 202 ? 43.811 -7.345 -23.765 1.00 50.81 202 LEU A C 1
ATOM 1566 O O . LEU A 1 202 ? 43.983 -7.099 -22.549 1.00 50.81 202 LEU A O 1
#

Sequence (202 aa):
MFENSKVIPREMILRGLERAAMRRVTVGDPVKIISGELRGALGNIKSLSDREANVKIQDEDVTVSIPLEALRKDMRIGDEVLVTGGALIGLTGWVVSVDGEALQIYVRKLAKQFSVISRQVIWCESACNGEGGRMGVKMRTRFGRDPLKKYIGRHVQIVNAGSSWKGYKGVIKSSTDSETVLVELHATMKQEAIPFKNLRFL

InterPro domains:
  IPR005824 KOW [SM00739] (24-51)
  IPR005824 KOW [SM00739] (74-101)
  IPR005825 Large ribosomal subunit protein uL24, conserved site [PS01108] (28-45)
  IPR008991 Translation protein SH3-like domain superfamily [SSF50104] (66-124)
  IPR014722 Large ribosomal subunit protein uL2, domain 2 [G3DSA:2.30.30.30] (26-73)
  IPR014722 Large ribosomal subunit protein uL2, domain 2 [G3DSA:2.30.30.30] (76-122)
  IPR014722 Large ribosomal subunit protein uL2, domain 2 [G3DSA:2.30.30.30] (130-202)
  IPR041978 Spt5, KOW domain repeat 5 [PF23290] (152-190)

Nearest PDB structures (foldseek):
  4ytl-assembly2_B  TM=8.326E-01  e=5.342E-09  Saccharomyces cerevisiae S288C
  8w8f-assembly1_Z  TM=5.238E-01  e=4.339E-12  Homo sapiens
  7unc-assembly1_Z  TM=5.084E-01  e=3.200E-09  Homo sapiens
  7oky-assembly1_Z  TM=5.077E-01  e=1.185E-08  Homo sapiens
  8a3y-assembly1_Z  TM=4.822E-01  e=1.575E-08  Homo sapiens